Protein AF-A0AAE9D9E5-F1 (afdb_monomer_lite)

pLDDT: mean 89.21, std 10.04, range [27.69, 98.0]

Structure (mmCIF, N/CA/C/O backbone):
data_AF-A0AAE9D9E5-F1
#
_entry.id   AF-A0AAE9D9E5-F1
#
loop_
_atom_site.group_PDB
_atom_site.id
_atom_site.type_symbol
_atom_site.label_atom_id
_atom_site.label_alt_id
_atom_site.label_comp_id
_atom_site.label_asym_id
_atom_site.label_entity_id
_atom_site.label_seq_id
_atom_site.pdbx_PDB_ins_code
_atom_site.Cartn_x
_atom_site.Cartn_y
_atom_site.Cartn_z
_atom_site.occupancy
_atom_site.B_iso_or_equiv
_atom_site.auth_seq_id
_atom_site.auth_comp_id
_atom_site.auth_asym_id
_atom_site.auth_atom_id
_atom_site.pdbx_PDB_model_num
ATOM 1 N N . MET A 1 1 ? -8.839 -21.212 20.033 1.00 63.31 1 MET A N 1
ATOM 2 C CA . MET A 1 1 ? -8.204 -21.500 18.729 1.00 63.31 1 MET A CA 1
ATOM 3 C C . MET A 1 1 ? -9.095 -20.904 17.658 1.00 63.31 1 MET A C 1
ATOM 5 O O . MET A 1 1 ? -10.290 -21.161 17.709 1.00 63.31 1 MET A O 1
ATOM 9 N N . TYR A 1 2 ? -8.544 -20.078 16.767 1.00 78.88 2 TYR A N 1
ATOM 10 C CA . TYR A 1 2 ? -9.305 -19.289 15.784 1.00 78.88 2 TYR A CA 1
ATOM 11 C C . TYR A 1 2 ? -9.117 -19.776 14.335 1.00 78.88 2 TYR A C 1
ATOM 13 O O . TYR A 1 2 ? -9.356 -19.013 13.404 1.00 78.88 2 TYR A O 1
ATOM 21 N N . TYR A 1 3 ? -8.720 -21.039 14.144 1.00 69.00 3 TYR A N 1
ATOM 22 C CA . TYR A 1 3 ? -8.358 -21.603 12.835 1.00 69.00 3 TYR A CA 1
ATOM 23 C C . TYR A 1 3 ? -9.473 -21.509 11.777 1.00 69.00 3 TYR A C 1
ATOM 25 O O . TYR A 1 3 ? -9.184 -21.343 10.598 1.00 69.00 3 TYR A O 1
ATOM 33 N N . ASP A 1 4 ? -10.743 -21.534 12.194 1.00 78.25 4 ASP A N 1
ATOM 34 C CA . ASP A 1 4 ? -11.892 -21.429 11.280 1.00 78.25 4 ASP A CA 1
ATOM 35 C C . ASP A 1 4 ? -12.350 -19.982 11.022 1.00 78.25 4 ASP A C 1
ATOM 37 O O . ASP A 1 4 ? -13.257 -19.742 10.219 1.00 78.25 4 ASP A O 1
ATOM 41 N N . SER A 1 5 ? -11.764 -18.997 11.712 1.00 87.38 5 SER A N 1
ATOM 42 C CA . SER A 1 5 ? -12.063 -17.590 11.439 1.00 87.38 5 SER A CA 1
ATOM 43 C C . SER A 1 5 ? -11.469 -17.180 10.090 1.00 87.38 5 SER A C 1
ATOM 45 O O . SER A 1 5 ? -10.443 -17.708 9.671 1.00 87.38 5 SER A O 1
ATOM 47 N N . LYS A 1 6 ? -12.125 -16.244 9.398 1.00 89.31 6 LYS A N 1
ATOM 48 C CA . LYS A 1 6 ? -11.657 -15.675 8.128 1.00 89.31 6 LYS A CA 1
ATOM 49 C C . LYS A 1 6 ? -11.658 -14.162 8.211 1.00 89.31 6 LYS A C 1
ATOM 51 O O . LYS A 1 6 ? -12.581 -13.590 8.801 1.00 89.31 6 LYS A O 1
ATOM 56 N N . SER A 1 7 ? -10.665 -13.529 7.597 1.00 92.56 7 SER A N 1
ATOM 57 C CA . SER A 1 7 ? -10.695 -12.083 7.422 1.00 92.56 7 SER A CA 1
ATOM 58 C C . SER A 1 7 ? -11.812 -11.681 6.469 1.00 92.56 7 SER A C 1
ATOM 60 O O . SER A 1 7 ? -12.104 -12.354 5.476 1.00 92.56 7 SER A O 1
ATOM 62 N N . ARG A 1 8 ? -12.465 -10.560 6.776 1.00 94.19 8 ARG A N 1
ATOM 63 C CA . ARG A 1 8 ? -13.403 -9.942 5.839 1.00 94.19 8 ARG A CA 1
ATOM 64 C C . ARG A 1 8 ? -12.600 -9.349 4.687 1.00 94.19 8 ARG A C 1
ATOM 66 O O . ARG A 1 8 ? -11.634 -8.645 4.944 1.00 94.19 8 ARG A O 1
ATOM 73 N N . VAL A 1 9 ? -13.031 -9.570 3.448 1.00 95.25 9 VAL A N 1
ATOM 74 C CA . VAL A 1 9 ? -12.431 -8.946 2.258 1.00 95.25 9 VAL A CA 1
ATOM 75 C C . VAL A 1 9 ? -13.423 -7.954 1.659 1.00 95.25 9 VAL A C 1
ATOM 77 O O . VAL A 1 9 ? -14.597 -8.289 1.496 1.00 95.25 9 VAL A O 1
ATOM 80 N N . ILE A 1 10 ? -12.966 -6.743 1.346 1.00 96.06 10 ILE A N 1
ATOM 81 C CA . ILE A 1 10 ? -13.737 -5.723 0.631 1.00 96.06 10 ILE A CA 1
ATOM 82 C C . ILE A 1 10 ? -13.034 -5.452 -0.696 1.00 96.06 10 ILE A C 1
ATOM 84 O O . ILE A 1 10 ? -11.876 -5.034 -0.713 1.00 96.06 10 ILE A O 1
ATOM 88 N N . LYS A 1 11 ? -13.736 -5.717 -1.798 1.00 95.06 11 LYS A N 1
ATOM 89 C CA . LYS A 1 11 ? -13.203 -5.549 -3.150 1.00 95.06 11 LYS A CA 1
ATOM 90 C C . LYS A 1 11 ? -13.439 -4.138 -3.655 1.00 95.06 11 LYS A C 1
ATOM 92 O O . LYS A 1 11 ? -14.466 -3.545 -3.331 1.00 95.06 11 LYS A O 1
ATOM 97 N N . CYS A 1 12 ? -12.550 -3.638 -4.509 1.00 95.00 12 CYS A N 1
ATOM 98 C CA . CYS A 1 12 ? -12.737 -2.333 -5.153 1.00 95.00 12 CYS A CA 1
ATOM 99 C C . CYS A 1 12 ? -14.027 -2.296 -5.990 1.00 95.00 12 CYS A C 1
ATOM 101 O O . CYS A 1 12 ? -14.717 -1.284 -6.006 1.00 95.00 12 CYS A O 1
ATOM 103 N N . SER A 1 13 ? -14.424 -3.428 -6.590 1.00 93.88 13 SER A N 1
ATOM 104 C CA . SER A 1 13 ? -15.690 -3.560 -7.333 1.00 93.88 13 SER A CA 1
ATOM 105 C C . SER A 1 13 ? -16.946 -3.307 -6.498 1.00 93.88 13 SER A C 1
ATOM 107 O O . SER A 1 13 ? -18.014 -3.074 -7.060 1.00 93.88 13 SER A O 1
ATOM 109 N N . ASP A 1 14 ? -16.827 -3.392 -5.173 1.00 95.75 14 ASP A N 1
ATOM 110 C CA . ASP A 1 14 ? -17.927 -3.207 -4.230 1.00 95.75 14 ASP A CA 1
ATOM 111 C C . ASP A 1 14 ? -17.926 -1.789 -3.629 1.00 95.75 14 ASP A C 1
ATOM 113 O O . ASP A 1 14 ? -18.703 -1.511 -2.714 1.00 95.75 14 ASP A O 1
ATOM 117 N N . MET A 1 15 ? -17.045 -0.902 -4.105 1.00 96.69 15 MET A N 1
ATOM 118 C CA . MET A 1 15 ? -16.856 0.457 -3.601 1.00 96.69 15 MET A CA 1
ATOM 119 C C . MET A 1 15 ? -17.215 1.503 -4.659 1.00 96.69 15 MET A C 1
ATOM 121 O O . MET A 1 15 ? -17.055 1.299 -5.860 1.00 96.69 15 MET A O 1
ATOM 125 N N . TRP A 1 16 ? -17.641 2.672 -4.193 1.00 97.25 16 TRP A N 1
ATOM 126 C CA . TRP A 1 16 ? -17.653 3.899 -4.973 1.00 97.25 16 TRP A CA 1
ATOM 127 C C . TRP A 1 16 ? -16.363 4.672 -4.692 1.00 97.25 16 TRP A C 1
ATOM 129 O O . TRP A 1 16 ? -16.199 5.223 -3.602 1.00 97.25 16 TRP A O 1
ATOM 139 N N . ILE A 1 17 ? -15.433 4.672 -5.648 1.00 96.81 17 ILE A N 1
ATOM 140 C CA . ILE A 1 17 ? -14.107 5.284 -5.495 1.00 96.81 17 ILE A CA 1
ATOM 141 C C . 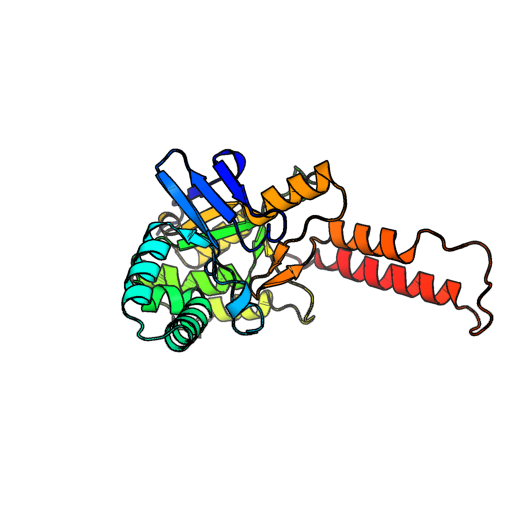ILE A 1 17 ? -14.100 6.660 -6.163 1.00 96.81 17 ILE A C 1
ATOM 143 O O . ILE A 1 17 ? -14.521 6.812 -7.308 1.00 96.81 17 ILE A O 1
ATOM 147 N N . VAL A 1 18 ? -13.606 7.661 -5.437 1.00 95.50 18 VAL A N 1
ATOM 148 C CA . VAL A 1 18 ? -13.346 9.014 -5.937 1.00 95.50 18 VAL A CA 1
ATOM 149 C C . VAL A 1 18 ? -11.882 9.330 -5.670 1.00 95.50 18 VAL A C 1
ATOM 151 O O . VAL A 1 18 ? -11.428 9.192 -4.535 1.00 95.50 18 VAL A O 1
ATOM 154 N N . CYS A 1 19 ? -11.152 9.767 -6.690 1.00 93.69 19 CYS A N 1
ATOM 155 C CA . CYS A 1 19 ? -9.749 10.157 -6.582 1.00 93.69 19 CYS A CA 1
ATOM 156 C C . CYS A 1 19 ? -9.491 11.511 -7.249 1.00 93.69 19 CYS A C 1
ATOM 158 O O . CYS A 1 19 ? -10.198 11.904 -8.175 1.00 93.69 19 CYS A O 1
ATOM 160 N N . ASP A 1 20 ? -8.464 12.210 -6.775 1.00 90.94 20 ASP A N 1
ATOM 161 C CA . ASP A 1 20 ? -7.851 13.332 -7.488 1.00 90.94 20 ASP A CA 1
ATOM 162 C C . ASP A 1 20 ? -6.930 12.773 -8.583 1.00 90.94 20 ASP A C 1
ATOM 164 O O . ASP A 1 20 ? -6.005 12.020 -8.274 1.00 90.94 20 ASP A O 1
ATOM 168 N N . GLU A 1 21 ? -7.180 13.122 -9.845 1.00 83.25 21 GLU A N 1
ATOM 169 C CA . GLU A 1 21 ? -6.421 12.634 -11.008 1.00 83.25 21 GLU A CA 1
ATOM 170 C C . GLU A 1 21 ? -4.925 12.984 -10.930 1.00 83.25 21 GLU A C 1
ATOM 172 O O . GLU A 1 21 ? -4.082 12.188 -11.346 1.00 83.25 21 GLU A O 1
ATOM 177 N N . ASP A 1 22 ? -4.571 14.114 -10.313 1.00 85.50 22 ASP A N 1
ATOM 178 C CA . ASP A 1 22 ? -3.171 14.520 -10.142 1.00 85.50 22 ASP A CA 1
ATOM 179 C C . ASP A 1 22 ? -2.486 13.779 -8.974 1.00 85.50 22 ASP A C 1
ATOM 181 O O . ASP A 1 22 ? -1.256 13.737 -8.869 1.00 85.50 22 ASP A O 1
ATOM 185 N N . HIS A 1 23 ? -3.275 13.167 -8.084 1.00 88.75 23 HIS A N 1
ATOM 186 C CA . HIS A 1 23 ? -2.821 12.589 -6.817 1.00 88.75 23 HIS A CA 1
ATOM 187 C C . HIS A 1 23 ? -3.487 11.239 -6.504 1.00 88.75 23 HIS A C 1
ATOM 189 O O . HIS A 1 23 ? -3.761 10.929 -5.343 1.00 88.75 23 HIS A O 1
ATOM 195 N N . ILE A 1 24 ? -3.702 10.402 -7.524 1.00 90.31 24 ILE A N 1
ATOM 196 C CA . ILE A 1 24 ? -4.517 9.172 -7.448 1.00 90.31 24 ILE A CA 1
ATOM 197 C C . ILE A 1 24 ? -4.113 8.237 -6.299 1.00 90.31 24 ILE A C 1
ATOM 199 O O . ILE A 1 24 ? -4.963 7.615 -5.672 1.00 90.31 24 ILE A O 1
ATOM 203 N N . MET A 1 25 ? -2.818 8.141 -5.984 1.00 90.88 25 MET A N 1
ATOM 204 C CA . MET A 1 25 ? -2.326 7.255 -4.920 1.00 90.88 25 MET A CA 1
ATOM 205 C C . MET A 1 25 ? -2.484 7.838 -3.507 1.00 90.88 25 MET A C 1
ATOM 207 O O . MET A 1 25 ? -2.453 7.088 -2.530 1.00 90.88 25 MET A O 1
ATOM 211 N N . THR A 1 26 ? -2.619 9.161 -3.379 1.00 92.88 26 THR A N 1
ATOM 212 C CA . THR A 1 26 ? -2.530 9.872 -2.092 1.00 92.88 26 THR A CA 1
ATOM 213 C C . THR A 1 26 ? -3.788 10.641 -1.710 1.00 92.88 26 THR A C 1
ATOM 215 O O . THR A 1 26 ? -3.945 11.022 -0.548 1.00 92.88 26 THR A O 1
ATOM 218 N N . SER A 1 27 ? -4.693 10.841 -2.663 1.00 94.00 27 SER A N 1
ATOM 219 C CA . SER A 1 27 ? -5.924 11.600 -2.501 1.00 94.00 27 SER A CA 1
ATOM 220 C C . SER A 1 27 ? -7.079 10.831 -3.135 1.00 94.00 27 SER A C 1
ATOM 222 O O . SER A 1 27 ? -7.442 11.034 -4.293 1.00 94.00 27 SER A O 1
ATOM 224 N N . TRP A 1 28 ? -7.634 9.902 -2.359 1.00 95.50 28 TRP A N 1
ATOM 225 C CA . TRP A 1 28 ? -8.813 9.135 -2.733 1.00 95.50 28 TRP A CA 1
ATOM 226 C C . TRP A 1 28 ? -9.699 8.847 -1.521 1.00 95.50 28 TRP A C 1
ATOM 228 O O . TRP A 1 28 ? -9.236 8.802 -0.379 1.00 95.50 28 TRP A O 1
ATOM 238 N N . THR A 1 29 ? -10.980 8.626 -1.793 1.00 97.44 29 THR A N 1
ATOM 239 C CA . THR A 1 29 ? -11.972 8.106 -0.850 1.00 97.44 29 THR A CA 1
ATOM 240 C C . THR A 1 29 ? -12.725 6.953 -1.498 1.00 97.44 29 THR A C 1
ATOM 242 O O . THR A 1 29 ? -13.040 7.024 -2.684 1.00 97.44 29 THR A O 1
ATOM 245 N N . ALA A 1 30 ? -13.038 5.912 -0.732 1.00 97.69 30 ALA A N 1
ATOM 246 C CA . ALA A 1 30 ? -13.791 4.761 -1.217 1.00 97.69 30 ALA A CA 1
ATOM 247 C C . ALA A 1 30 ? -14.979 4.465 -0.294 1.00 97.69 30 ALA A C 1
ATOM 249 O O . ALA A 1 30 ? -14.788 4.070 0.856 1.00 97.69 30 ALA A O 1
ATOM 250 N N . ASP A 1 31 ? -16.199 4.662 -0.791 1.00 98.00 31 ASP A N 1
ATOM 251 C CA . ASP A 1 31 ? -17.443 4.470 -0.044 1.00 98.00 31 ASP A CA 1
ATOM 252 C C . ASP A 1 31 ? -18.055 3.092 -0.323 1.00 98.00 31 ASP A C 1
ATOM 254 O O . ASP A 1 31 ? -18.261 2.695 -1.467 1.00 98.00 31 ASP A O 1
ATOM 258 N N . CYS A 1 32 ? -18.390 2.356 0.731 1.00 96.19 32 CYS A N 1
ATOM 259 C CA . CYS A 1 32 ? -19.034 1.051 0.651 1.00 96.19 32 CYS A CA 1
ATOM 260 C C . CYS A 1 32 ? -20.560 1.169 0.830 1.00 96.19 32 CYS A C 1
ATOM 262 O O . CYS A 1 32 ? -21.026 1.962 1.654 1.00 96.19 32 CYS A O 1
ATOM 264 N N . PRO A 1 33 ? -21.366 0.292 0.198 1.00 93.06 33 PRO A N 1
ATOM 265 C CA . PRO A 1 33 ? -22.824 0.264 0.364 1.00 93.06 33 PRO A CA 1
ATOM 266 C C . PRO A 1 33 ? -23.301 0.083 1.811 1.00 93.06 33 PRO A C 1
ATOM 268 O O . PRO A 1 33 ? -24.404 0.486 2.166 1.00 93.06 33 PRO A O 1
ATOM 271 N N . ASN A 1 34 ? -22.474 -0.526 2.664 1.00 89.69 34 ASN A N 1
ATOM 272 C CA . ASN A 1 34 ? -22.775 -0.726 4.080 1.00 89.69 34 ASN A CA 1
ATOM 273 C C . ASN A 1 34 ? -22.468 0.505 4.960 1.00 89.69 34 ASN A C 1
ATOM 275 O O . ASN A 1 34 ? -22.539 0.399 6.183 1.00 89.69 34 ASN A O 1
ATOM 279 N N . GLY A 1 35 ? -22.091 1.639 4.360 1.00 91.75 35 GLY A N 1
ATOM 280 C CA . GLY A 1 35 ? -21.801 2.897 5.047 1.00 91.75 35 GLY A CA 1
ATOM 281 C C . GLY A 1 35 ? -20.371 3.044 5.576 1.00 91.75 35 GLY A C 1
ATOM 282 O O . GLY A 1 35 ? -20.077 4.062 6.204 1.00 91.75 35 GLY A O 1
ATOM 283 N N . LEU A 1 36 ? -19.484 2.067 5.347 1.00 94.00 36 LEU A N 1
ATOM 284 C CA . LEU A 1 36 ? -18.048 2.252 5.585 1.00 94.00 36 LEU A CA 1
ATOM 285 C C . LEU A 1 36 ? -17.460 3.167 4.509 1.00 94.00 36 LEU A C 1
ATOM 287 O O . LEU A 1 36 ? -17.843 3.059 3.349 1.00 94.00 36 LEU A O 1
ATOM 291 N N . SER A 1 37 ? -16.496 4.006 4.879 1.00 96.31 37 SER A N 1
ATOM 292 C CA . SER A 1 37 ? -15.712 4.788 3.919 1.00 96.31 37 SER A CA 1
ATOM 293 C C . SER A 1 37 ? -14.239 4.716 4.285 1.00 96.31 37 SER A C 1
ATOM 295 O O . SER A 1 37 ? -13.907 4.862 5.465 1.00 96.31 37 SER A O 1
ATOM 297 N N . PHE A 1 38 ? -13.381 4.540 3.286 1.00 96.69 38 PHE A N 1
ATOM 298 C CA . PHE A 1 38 ? -11.932 4.413 3.429 1.00 96.69 38 PHE A CA 1
ATOM 299 C C . PHE A 1 38 ? -11.198 5.572 2.766 1.00 96.69 38 PHE A C 1
ATOM 301 O O . PHE A 1 38 ? -11.701 6.161 1.810 1.00 96.69 38 PHE A O 1
ATOM 308 N N . MET A 1 39 ? -10.006 5.876 3.269 1.00 96.50 39 MET A N 1
ATOM 309 C CA . MET A 1 39 ? -9.080 6.856 2.697 1.00 96.50 39 MET A CA 1
ATOM 310 C C . MET A 1 39 ? -7.640 6.564 3.157 1.00 96.50 39 MET A C 1
ATOM 312 O O . MET A 1 39 ? -7.453 5.849 4.150 1.00 96.50 39 MET A O 1
ATOM 316 N N . PRO A 1 40 ? -6.614 7.126 2.494 1.00 95.88 40 PRO A N 1
ATOM 317 C CA . PRO A 1 40 ? -5.248 7.113 3.005 1.00 95.88 40 PRO A CA 1
ATOM 318 C C . PRO A 1 40 ? -5.150 7.818 4.357 1.00 95.88 40 PRO A C 1
ATOM 320 O O . PRO A 1 40 ? -5.819 8.825 4.601 1.00 95.88 40 PRO A O 1
ATOM 323 N N . ASN A 1 41 ? -4.244 7.356 5.213 1.00 94.25 41 ASN A N 1
ATOM 324 C CA . ASN A 1 41 ? -3.986 7.942 6.529 1.00 94.25 41 ASN A CA 1
ATOM 325 C C . ASN A 1 41 ? -3.608 9.437 6.501 1.00 94.25 41 ASN A C 1
ATOM 327 O O . ASN A 1 41 ? -3.868 10.168 7.455 1.00 94.25 41 ASN A O 1
ATOM 331 N N . PHE A 1 42 ? -3.042 9.914 5.394 1.00 92.50 42 PHE A N 1
ATOM 332 C CA . PHE A 1 42 ? -2.667 11.314 5.173 1.00 92.50 42 PHE A CA 1
ATOM 333 C C . PHE A 1 42 ? -3.620 12.067 4.223 1.00 92.50 42 PHE A C 1
ATOM 335 O O . PHE A 1 42 ? -3.232 13.091 3.654 1.00 92.50 42 PHE A O 1
ATOM 342 N N . TYR A 1 43 ? -4.856 11.587 4.029 1.00 92.12 43 TYR A N 1
ATOM 343 C CA . TYR A 1 43 ? -5.845 12.228 3.155 1.00 92.12 43 TYR A CA 1
ATOM 344 C C . TYR A 1 43 ? -6.021 13.723 3.480 1.00 92.12 43 TYR A C 1
ATOM 346 O O . TYR A 1 43 ? -6.341 14.100 4.611 1.00 92.12 43 TYR A O 1
ATOM 354 N N . GLY A 1 44 ? -5.784 14.579 2.480 1.00 87.62 44 GLY A N 1
ATOM 355 C CA . GLY A 1 44 ? -5.818 16.043 2.606 1.00 87.62 44 GLY A CA 1
ATOM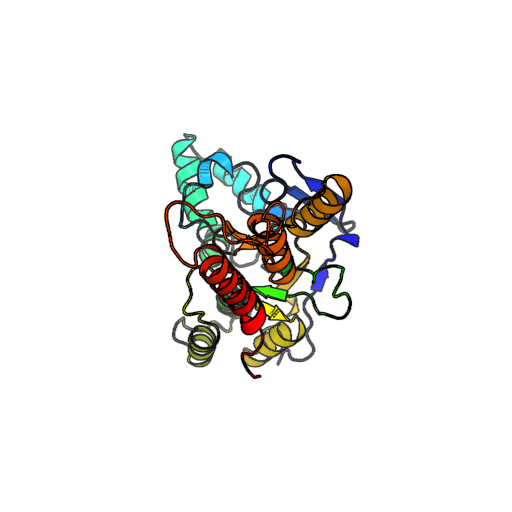 356 C C . GLY A 1 44 ? -4.557 16.700 3.191 1.00 87.62 44 GLY A C 1
ATOM 357 O O . GLY A 1 44 ? -4.519 17.922 3.281 1.00 87.62 44 GLY A O 1
ATOM 358 N N . TYR A 1 45 ? -3.528 15.927 3.560 1.00 88.56 45 TYR A N 1
ATOM 359 C CA . TYR A 1 45 ? -2.281 16.418 4.179 1.00 88.56 45 TYR A CA 1
ATOM 360 C C . TYR A 1 45 ? -1.008 15.958 3.460 1.00 88.56 45 TYR A C 1
ATOM 362 O O . TYR A 1 45 ? 0.095 16.286 3.892 1.00 88.56 45 TYR A O 1
ATOM 370 N N . TRP A 1 46 ? -1.127 15.223 2.352 1.00 90.12 46 TRP A N 1
ATOM 371 C CA . TRP A 1 46 ? 0.024 14.695 1.614 1.00 90.12 46 TRP A CA 1
ATOM 372 C C . TRP A 1 46 ? 1.092 15.759 1.313 1.00 90.12 46 TRP A C 1
ATOM 374 O O . TRP A 1 46 ? 2.274 15.530 1.552 1.00 90.12 46 TRP A O 1
ATOM 384 N N . ASN A 1 47 ? 0.692 16.950 0.863 1.00 90.00 47 ASN A N 1
ATOM 385 C CA . ASN A 1 47 ? 1.635 18.013 0.500 1.00 90.00 47 ASN A CA 1
ATOM 386 C C . ASN A 1 47 ? 2.509 18.493 1.669 1.00 90.00 47 ASN A C 1
ATOM 388 O O . ASN A 1 47 ? 3.674 18.826 1.445 1.00 90.00 47 ASN A O 1
ATOM 392 N N . ASP A 1 48 ? 1.988 18.455 2.896 1.00 89.62 48 ASP A N 1
ATOM 393 C CA . ASP A 1 48 ? 2.709 18.862 4.108 1.00 89.62 48 ASP A CA 1
ATOM 394 C C . ASP A 1 48 ? 3.617 17.744 4.651 1.00 89.62 48 ASP A C 1
ATOM 396 O O . ASP A 1 48 ? 4.555 17.994 5.417 1.00 89.62 48 ASP A O 1
ATOM 400 N N . LEU A 1 49 ? 3.325 16.494 4.274 1.00 90.25 49 LEU A N 1
ATOM 401 C CA . LEU A 1 49 ? 3.915 15.290 4.862 1.00 90.25 49 LEU A CA 1
ATOM 402 C C . LEU A 1 49 ? 4.880 14.556 3.925 1.00 90.25 49 LEU A C 1
ATOM 404 O O . LEU A 1 49 ? 5.763 13.862 4.414 1.00 90.25 49 LEU A O 1
ATOM 408 N N . ARG A 1 50 ? 4.771 14.731 2.603 1.00 88.88 50 ARG A N 1
ATOM 409 C CA . ARG A 1 50 ? 5.494 13.939 1.586 1.00 88.88 50 ARG A CA 1
ATOM 410 C C . ARG A 1 50 ? 7.023 14.004 1.641 1.00 88.88 50 ARG A C 1
ATOM 412 O O . ARG A 1 50 ? 7.684 13.230 0.962 1.00 88.88 50 ARG A O 1
ATOM 419 N N . SER A 1 51 ? 7.593 14.966 2.365 1.00 89.25 51 SER A N 1
ATOM 420 C CA . SER A 1 51 ? 9.043 15.081 2.569 1.00 89.25 51 SER A CA 1
ATOM 421 C C . SER A 1 51 ? 9.547 14.320 3.798 1.00 89.25 51 SER A C 1
ATOM 423 O O . SER A 1 51 ? 10.753 14.277 4.032 1.00 89.25 51 SER A O 1
ATOM 425 N N . ASP A 1 52 ? 8.647 13.745 4.596 1.00 90.06 52 ASP A N 1
ATOM 426 C CA . ASP A 1 52 ? 8.974 13.019 5.815 1.00 90.06 52 ASP A CA 1
ATOM 427 C C . ASP A 1 52 ? 9.233 11.536 5.5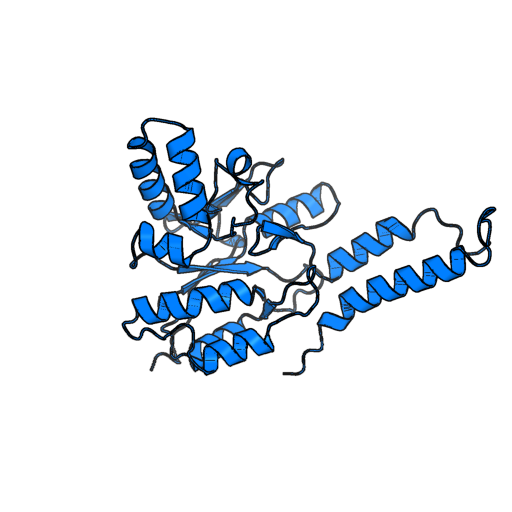15 1.00 90.06 52 ASP A C 1
ATOM 429 O O . ASP A 1 52 ? 8.322 10.793 5.159 1.00 90.06 52 ASP A O 1
ATOM 433 N N . SER A 1 53 ? 10.477 11.086 5.690 1.00 89.31 53 SER A N 1
ATOM 434 C CA . SER A 1 53 ? 10.872 9.690 5.453 1.00 89.31 53 SER A CA 1
ATOM 435 C C . SER A 1 53 ? 10.336 8.706 6.500 1.00 89.31 53 SER A C 1
ATOM 437 O O . SER A 1 53 ? 10.402 7.489 6.301 1.00 89.31 53 SER A O 1
ATOM 439 N N . SER A 1 54 ? 9.807 9.210 7.620 1.00 90.94 54 SER A N 1
ATOM 440 C CA . SER A 1 54 ? 9.155 8.384 8.636 1.00 90.94 54 SER A CA 1
ATOM 441 C C . SER A 1 54 ? 7.698 8.072 8.306 1.00 90.94 54 SER A C 1
ATOM 443 O O . SER A 1 54 ? 7.097 7.248 8.990 1.00 90.94 54 SER A O 1
ATOM 445 N N . LEU A 1 55 ? 7.128 8.702 7.272 1.00 93.69 55 LEU A N 1
ATOM 446 C CA . LEU A 1 55 ? 5.746 8.481 6.876 1.00 93.69 55 LEU A CA 1
ATOM 447 C C . LEU A 1 55 ? 5.533 7.025 6.449 1.00 93.69 55 LEU A C 1
ATOM 449 O O . LEU A 1 55 ? 6.354 6.437 5.739 1.00 93.69 55 LEU A O 1
ATOM 453 N N . ARG A 1 56 ? 4.421 6.441 6.893 1.00 95.12 56 ARG A N 1
ATOM 454 C CA . ARG A 1 56 ? 3.988 5.112 6.467 1.00 95.12 56 ARG A CA 1
ATOM 455 C C . ARG A 1 56 ? 2.589 5.170 5.888 1.00 95.12 56 ARG A C 1
ATOM 457 O O . ARG A 1 56 ? 1.741 5.929 6.360 1.00 95.12 56 ARG A O 1
ATOM 464 N N . TYR A 1 57 ? 2.367 4.370 4.855 1.00 95.38 57 TYR A N 1
ATOM 465 C CA . TYR A 1 57 ? 1.074 4.236 4.207 1.00 95.38 57 TYR A CA 1
ATOM 466 C C . TYR A 1 57 ? 0.209 3.233 4.967 1.00 95.38 57 TYR A C 1
ATOM 468 O O . TYR A 1 57 ? 0.634 2.107 5.215 1.00 95.38 57 TYR A O 1
ATOM 476 N N . PHE A 1 58 ? -1.027 3.613 5.278 1.00 95.06 58 PHE A N 1
ATOM 477 C CA . PHE A 1 58 ? -2.069 2.681 5.706 1.00 95.06 58 PHE A CA 1
ATOM 478 C C . PHE A 1 58 ? -3.461 3.253 5.424 1.00 95.06 58 PHE A C 1
ATOM 480 O O . PHE A 1 58 ? -3.632 4.454 5.206 1.00 95.06 58 PHE A O 1
ATOM 487 N N . ILE A 1 59 ? -4.466 2.378 5.421 1.00 95.25 59 ILE A N 1
ATOM 488 C CA . ILE A 1 59 ? -5.865 2.758 5.210 1.00 95.25 59 ILE A CA 1
ATOM 489 C C . ILE A 1 59 ? -6.502 3.088 6.559 1.00 95.25 59 ILE A C 1
ATOM 491 O O . ILE A 1 59 ? -6.364 2.331 7.520 1.00 95.25 59 ILE A O 1
ATOM 495 N N . ILE A 1 60 ? -7.233 4.199 6.610 1.00 94.50 60 ILE A N 1
ATOM 496 C CA . ILE A 1 60 ? -8.091 4.567 7.738 1.00 94.50 60 ILE A CA 1
ATOM 497 C C . ILE A 1 60 ? -9.547 4.626 7.286 1.00 94.50 60 ILE A C 1
ATOM 499 O O . ILE A 1 60 ? -9.840 4.815 6.101 1.00 94.50 60 ILE A O 1
ATOM 503 N N . ASP A 1 61 ? -10.467 4.494 8.238 1.00 94.44 61 ASP A N 1
ATOM 504 C CA . ASP A 1 61 ? -11.884 4.707 7.975 1.00 94.44 61 ASP A CA 1
ATOM 505 C C . ASP A 1 61 ? -12.360 6.123 8.336 1.00 94.44 61 ASP A C 1
ATOM 507 O O . ASP A 1 61 ? -11.659 6.944 8.937 1.00 94.44 61 ASP A O 1
ATOM 511 N N . LYS A 1 62 ? -13.607 6.417 7.969 1.00 92.94 62 LYS A N 1
ATOM 512 C CA . LYS A 1 62 ? -14.267 7.691 8.272 1.00 92.94 62 LYS A CA 1
ATOM 513 C C . LYS A 1 62 ? -14.328 8.016 9.766 1.00 92.94 62 LYS A C 1
ATOM 515 O O . LYS A 1 62 ? -14.268 9.190 10.127 1.00 92.94 62 LYS A O 1
ATOM 520 N N . SER A 1 63 ? -14.489 7.019 10.634 1.00 91.38 63 SER A N 1
ATOM 521 C CA . SER A 1 63 ? -14.545 7.229 12.086 1.00 91.38 63 SER A CA 1
ATOM 522 C C . SER A 1 63 ? -13.174 7.655 12.609 1.00 91.38 63 SER A C 1
ATOM 524 O O . SER A 1 63 ? -13.073 8.589 13.407 1.00 91.38 63 SER A O 1
ATOM 526 N N . ASP A 1 64 ? -12.114 7.022 12.119 1.00 92.19 64 ASP A N 1
ATOM 527 C CA . ASP A 1 64 ? -10.741 7.385 12.431 1.00 92.19 64 ASP A CA 1
ATOM 528 C C . ASP A 1 64 ? -10.412 8.808 11.957 1.00 92.19 64 ASP A C 1
ATOM 530 O O . ASP A 1 64 ? -9.953 9.627 12.761 1.00 92.19 64 ASP A O 1
ATOM 534 N N . TYR A 1 65 ? -10.784 9.162 10.723 1.00 92.12 65 TYR A N 1
ATOM 535 C CA . TYR A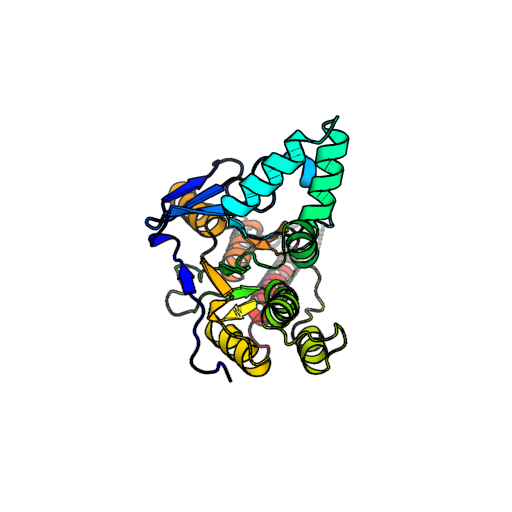 1 65 ? -10.651 10.532 10.216 1.00 92.12 65 TYR A CA 1
ATOM 536 C C . TYR A 1 65 ? -11.418 11.555 11.072 1.00 92.12 65 TYR A C 1
ATOM 538 O O . TYR A 1 65 ? -10.887 12.607 11.424 1.00 92.12 65 TYR A O 1
ATOM 546 N N . GLN A 1 66 ? -12.650 11.251 11.492 1.00 91.12 66 GLN A N 1
ATOM 547 C CA . GLN A 1 66 ? -13.433 12.136 12.368 1.00 91.12 66 GLN A CA 1
ATOM 548 C C . GLN A 1 66 ? -12.780 12.354 13.739 1.00 91.12 66 GLN A C 1
ATOM 550 O O . GLN A 1 66 ? -12.896 13.439 14.316 1.00 91.12 66 GLN A O 1
ATOM 555 N N . LYS A 1 67 ? -12.100 11.344 14.296 1.00 89.56 67 LYS A N 1
ATOM 556 C CA . LYS A 1 67 ? -11.331 11.510 15.540 1.00 89.56 67 LYS A CA 1
ATOM 557 C C . LYS A 1 67 ? -10.127 12.426 15.309 1.00 89.56 67 LYS A C 1
ATOM 559 O O . LYS A 1 67 ? -9.873 13.297 16.141 1.00 89.56 67 LYS A O 1
ATOM 564 N N . MET A 1 68 ? -9.427 12.264 14.184 1.00 90.44 68 MET A N 1
ATOM 565 C CA . MET A 1 68 ? -8.313 13.141 13.800 1.00 90.44 68 MET A CA 1
ATOM 566 C C . MET A 1 68 ? -8.792 14.584 13.649 1.00 90.44 68 MET A C 1
ATOM 568 O O . MET A 1 68 ? -8.199 15.495 14.217 1.00 90.44 68 MET A O 1
ATOM 572 N N . GLU A 1 69 ? -9.930 14.787 12.987 1.00 90.75 69 GLU A N 1
ATOM 573 C CA . GLU A 1 69 ? -10.527 16.105 12.785 1.00 90.75 69 GLU A CA 1
ATOM 574 C C . GLU A 1 69 ? -10.877 16.800 14.110 1.00 90.75 69 GLU A C 1
ATOM 576 O O . GLU A 1 69 ? -10.619 17.994 14.283 1.00 90.75 69 GLU A O 1
ATOM 581 N N . LYS A 1 70 ? -11.410 16.051 15.084 1.00 89.81 70 LYS A N 1
ATOM 582 C CA . LYS A 1 70 ? -11.657 16.570 16.439 1.00 89.81 70 LYS A CA 1
ATOM 583 C C . LYS A 1 70 ? -10.368 17.017 17.121 1.00 89.81 70 LYS A C 1
ATOM 585 O O . LYS A 1 70 ? -10.371 18.067 17.753 1.00 89.81 70 LYS A O 1
ATOM 590 N N . PHE A 1 71 ? -9.282 16.261 16.976 1.00 86.56 71 PHE A N 1
ATOM 591 C CA . PHE A 1 71 ? -7.986 16.643 17.534 1.00 86.56 71 PHE A CA 1
ATOM 592 C C . PHE A 1 71 ? -7.397 17.872 16.827 1.00 86.56 71 PHE A C 1
ATOM 594 O O . PHE A 1 71 ? -6.914 18.802 17.466 1.00 86.56 71 PHE A O 1
ATOM 601 N N . TRP A 1 72 ? -7.484 17.941 15.501 1.00 89.88 72 TRP A N 1
ATOM 602 C CA . TRP A 1 72 ? -6.985 19.084 14.733 1.00 89.88 72 TRP A CA 1
ATOM 603 C C . TRP A 1 72 ? -7.679 20.403 15.078 1.00 89.88 72 TRP A C 1
ATOM 605 O O . TRP A 1 72 ? -7.062 21.465 14.953 1.00 89.88 72 TRP A O 1
ATOM 615 N N . LYS A 1 73 ? -8.942 20.337 15.517 1.00 90.94 73 LYS A N 1
ATOM 616 C CA . LYS A 1 73 ? -9.710 21.479 16.038 1.00 90.94 73 LYS A CA 1
ATOM 617 C C . LYS A 1 73 ? -9.191 21.986 17.389 1.00 90.94 73 LYS A C 1
ATOM 619 O O . LYS A 1 73 ? -9.500 23.116 17.742 1.00 90.94 73 LYS A O 1
ATOM 624 N N . THR A 1 74 ? -8.404 21.190 18.120 1.00 90.75 74 THR A N 1
ATOM 625 C CA . THR A 1 74 ? -7.766 21.602 19.384 1.00 90.75 74 THR A CA 1
ATOM 626 C C . THR A 1 74 ? -6.342 22.131 19.211 1.00 90.75 74 THR A C 1
ATOM 628 O O . THR A 1 74 ? -5.726 22.517 20.196 1.00 90.75 74 THR A O 1
ATOM 631 N N . CYS A 1 75 ? -5.790 22.118 17.993 1.00 91.62 75 CYS A N 1
ATOM 632 C CA . CYS A 1 75 ? -4.472 22.692 17.724 1.00 91.62 75 CYS A CA 1
ATOM 633 C C . CYS A 1 75 ? -4.569 24.213 17.537 1.00 91.62 75 CYS A C 1
ATOM 635 O O . CYS A 1 75 ? -5.394 24.686 16.755 1.00 91.62 75 CYS A O 1
ATOM 637 N N . ASP A 1 76 ? -3.664 24.951 18.173 1.00 93.12 76 ASP A N 1
ATOM 638 C CA . ASP A 1 76 ? -3.592 26.415 18.135 1.00 93.12 76 ASP A CA 1
ATOM 639 C C . ASP A 1 76 ? -2.935 26.942 16.848 1.00 93.12 76 ASP A C 1
ATOM 641 O O . ASP A 1 76 ? -3.101 28.107 16.483 1.00 93.12 76 ASP A O 1
ATOM 645 N N . SER A 1 77 ? -2.179 26.098 16.136 1.00 92.88 77 SER A N 1
ATOM 646 C CA . SER A 1 77 ? -1.488 26.472 14.899 1.00 92.88 77 SER A CA 1
ATOM 647 C C . SER A 1 77 ? -1.424 25.334 13.877 1.00 92.88 77 SER A C 1
ATOM 649 O O . SER A 1 77 ? -1.543 24.149 14.205 1.00 92.88 77 SER A O 1
ATOM 651 N N . HIS A 1 78 ? -1.196 25.701 12.611 1.00 89.75 78 HIS A N 1
ATOM 652 C CA . HIS A 1 78 ? -0.936 24.738 11.540 1.00 89.75 78 HIS A CA 1
ATOM 653 C C . HIS A 1 78 ? 0.337 23.920 11.812 1.00 89.75 78 HIS A C 1
ATOM 655 O O . HIS A 1 78 ? 0.328 22.709 11.635 1.00 89.75 78 HIS A O 1
ATOM 661 N N . GLU A 1 79 ? 1.402 24.540 12.328 1.00 90.69 79 GLU A N 1
ATOM 662 C CA . GLU A 1 79 ? 2.651 23.842 12.664 1.00 90.69 79 GLU A CA 1
ATOM 663 C C . GLU A 1 79 ? 2.440 22.757 13.730 1.00 90.69 79 GLU A C 1
ATOM 665 O O . GLU A 1 79 ? 2.892 21.623 13.561 1.00 90.69 79 GLU A O 1
ATOM 670 N N . GLN A 1 80 ? 1.686 23.067 14.790 1.00 91.31 80 GLN A N 1
ATOM 671 C CA . GLN A 1 80 ? 1.343 22.097 15.831 1.00 91.31 80 GLN A CA 1
ATOM 672 C C . GLN A 1 80 ? 0.531 20.931 15.253 1.00 91.31 80 GLN A C 1
ATOM 674 O O . GLN A 1 80 ? 0.799 19.767 15.567 1.00 91.31 80 GLN A O 1
ATOM 679 N N . ARG A 1 81 ? -0.433 21.234 14.374 1.00 91.38 81 ARG A N 1
ATOM 680 C CA . ARG A 1 81 ? -1.238 20.225 13.677 1.00 91.38 81 ARG A CA 1
ATOM 681 C C . ARG A 1 81 ? -0.372 19.318 12.808 1.00 91.38 81 ARG A C 1
ATOM 683 O O . ARG A 1 81 ? -0.518 18.097 12.878 1.00 91.38 81 ARG A O 1
ATOM 690 N N . THR A 1 82 ? 0.533 19.891 12.021 1.00 90.00 82 THR A N 1
ATOM 691 C CA . THR A 1 82 ? 1.435 19.149 11.133 1.00 90.00 82 THR A CA 1
ATOM 692 C C . THR A 1 82 ? 2.396 18.278 11.934 1.00 90.00 82 THR A C 1
ATOM 694 O O . THR A 1 82 ? 2.529 17.096 11.631 1.00 90.00 82 THR A O 1
ATOM 697 N N . HIS A 1 83 ? 2.998 18.797 13.010 1.00 89.25 83 HIS A N 1
ATOM 698 C CA . HIS A 1 83 ? 3.877 18.018 13.888 1.00 89.25 83 HIS A CA 1
ATOM 699 C C . HIS A 1 83 ? 3.159 16.811 14.510 1.00 89.25 83 HIS A C 1
ATOM 701 O O . HIS A 1 83 ? 3.675 15.692 14.489 1.00 89.25 83 HIS A O 1
ATOM 707 N N . PHE A 1 84 ? 1.943 17.016 15.024 1.00 88.88 84 PHE A N 1
ATOM 708 C CA . PHE A 1 84 ? 1.137 15.922 15.559 1.00 88.88 84 PHE A CA 1
ATOM 709 C C . PHE A 1 84 ? 0.776 14.895 14.481 1.00 88.88 84 PHE A C 1
ATOM 711 O O . PHE A 1 84 ? 0.924 13.693 14.697 1.00 88.88 84 PHE A O 1
ATOM 718 N N . THR A 1 85 ? 0.336 15.366 13.313 1.00 91.44 85 THR A N 1
ATOM 719 C CA . THR A 1 85 ? -0.079 14.496 12.208 1.00 91.44 85 THR A CA 1
ATOM 720 C C . THR A 1 85 ? 1.093 13.651 11.711 1.00 91.44 85 THR A C 1
ATOM 722 O O . THR A 1 85 ? 0.929 12.448 11.555 1.00 91.44 85 THR A O 1
ATOM 725 N N . LYS A 1 86 ? 2.299 14.223 11.585 1.00 91.50 86 LYS A N 1
ATOM 726 C CA . LYS A 1 86 ? 3.529 13.476 11.258 1.00 91.50 86 LYS A CA 1
ATOM 727 C C . LYS A 1 86 ? 3.768 12.312 12.209 1.00 91.50 86 LYS A C 1
ATOM 729 O O . LYS A 1 86 ? 3.922 11.176 11.774 1.00 91.50 86 LYS A O 1
ATOM 734 N N . LYS A 1 87 ? 3.724 12.576 13.518 1.00 91.56 87 LYS A N 1
ATOM 735 C CA . LYS A 1 87 ? 3.877 11.527 14.533 1.00 91.56 87 LYS A CA 1
ATOM 736 C C . LYS A 1 87 ? 2.807 10.448 14.377 1.00 91.56 87 LYS A C 1
ATOM 738 O O . LYS A 1 87 ? 3.123 9.262 14.441 1.00 91.56 87 LYS A O 1
ATOM 743 N N . LEU A 1 88 ? 1.560 10.859 14.169 1.00 91.62 88 LEU A N 1
ATOM 744 C CA . LEU A 1 88 ? 0.430 9.951 14.047 1.00 91.62 88 LEU A CA 1
ATOM 745 C C . LEU A 1 88 ? 0.531 9.042 12.805 1.00 91.62 88 LEU A C 1
ATOM 747 O O . LEU A 1 88 ? 0.145 7.881 12.884 1.00 91.62 88 LEU A O 1
ATOM 751 N N . MET A 1 89 ? 1.104 9.540 11.705 1.00 93.00 89 MET A N 1
ATOM 752 C CA . MET A 1 89 ? 1.277 8.796 10.448 1.00 93.00 89 MET A CA 1
ATOM 753 C C . MET A 1 89 ? 2.592 8.018 10.341 1.00 93.00 89 MET A C 1
ATOM 755 O O . MET A 1 89 ? 2.873 7.431 9.298 1.00 93.00 89 MET A O 1
ATOM 759 N N . SER A 1 90 ? 3.396 8.000 11.404 1.00 92.44 90 SER A N 1
ATOM 760 C CA . SER A 1 90 ? 4.702 7.334 11.390 1.00 92.44 90 SER A CA 1
ATOM 761 C C . SER A 1 90 ? 4.620 5.814 11.266 1.00 92.44 90 SER A C 1
ATOM 763 O O . SER A 1 90 ? 5.573 5.206 10.796 1.00 92.44 90 SER A O 1
ATOM 765 N N . ASN A 1 91 ? 3.526 5.196 11.726 1.00 92.00 91 ASN A N 1
ATOM 766 C CA . ASN A 1 91 ? 3.181 3.783 11.542 1.00 92.00 91 ASN A CA 1
ATOM 767 C C . ASN A 1 91 ? 1.806 3.476 12.176 1.00 92.00 91 ASN A C 1
ATOM 769 O O . ASN A 1 91 ? 1.278 4.269 12.968 1.00 92.00 91 ASN A O 1
ATOM 773 N N . VAL A 1 92 ? 1.232 2.316 11.852 1.00 92.25 92 VAL A N 1
ATOM 774 C CA . VAL A 1 92 ? -0.079 1.866 12.354 1.00 92.25 92 VAL A CA 1
ATOM 775 C C . VAL A 1 92 ? -0.054 1.667 13.871 1.00 92.25 92 VAL A C 1
ATOM 777 O O . VAL A 1 92 ? -1.024 1.976 14.560 1.00 92.25 92 VAL A O 1
ATOM 780 N N . THR A 1 93 ? 1.058 1.203 14.437 1.00 91.56 93 THR A N 1
ATOM 781 C CA . THR A 1 93 ? 1.188 0.961 15.882 1.00 91.56 93 THR A CA 1
ATOM 782 C C . THR A 1 93 ? 1.004 2.248 16.690 1.00 91.56 93 THR A C 1
ATOM 784 O O . THR A 1 93 ? 0.237 2.280 17.659 1.00 91.56 93 THR A O 1
ATOM 787 N N . VAL A 1 94 ? 1.681 3.327 16.287 1.00 92.44 94 VAL A N 1
ATOM 788 C CA . VAL A 1 94 ? 1.570 4.660 16.893 1.00 92.44 94 VAL A CA 1
ATOM 789 C C . VAL A 1 94 ? 0.174 5.222 16.666 1.00 92.44 94 VAL A C 1
ATOM 791 O O . VAL A 1 94 ? -0.415 5.767 17.607 1.00 92.44 94 VAL A O 1
ATOM 794 N N . PHE A 1 95 ? -0.377 5.041 15.462 1.00 92.62 95 PHE A N 1
ATOM 795 C CA . PHE A 1 95 ? -1.740 5.444 15.139 1.00 92.62 95 PHE A CA 1
ATOM 796 C C . PHE A 1 95 ? -2.758 4.825 16.099 1.00 92.62 95 PHE A C 1
ATOM 798 O O . PHE A 1 95 ? -3.468 5.537 16.812 1.00 92.62 95 PHE A O 1
ATOM 805 N N . MET A 1 96 ? -2.762 3.498 16.194 1.00 89.50 96 MET A N 1
ATOM 806 C CA . MET A 1 96 ? -3.689 2.723 17.016 1.00 89.50 96 MET A CA 1
ATOM 807 C C . MET A 1 96 ? -3.537 3.037 18.506 1.00 89.50 96 MET A C 1
ATOM 809 O O . MET A 1 96 ? -4.531 3.200 19.216 1.00 89.50 96 MET A O 1
ATOM 813 N N . HIS A 1 97 ? -2.301 3.193 18.993 1.00 88.00 97 HIS A N 1
ATOM 814 C CA . HIS A 1 97 ? -2.060 3.578 20.384 1.00 88.00 97 HIS A CA 1
ATOM 815 C C . HIS A 1 97 ? -2.581 4.992 20.693 1.00 88.00 97 HIS A C 1
ATOM 817 O O . HIS A 1 97 ? -3.054 5.249 21.800 1.00 88.00 97 HIS A O 1
ATOM 823 N N . THR A 1 98 ? -2.485 5.919 19.740 1.00 87.94 98 THR A N 1
ATOM 824 C CA . THR A 1 98 ? -2.880 7.320 19.949 1.00 87.94 98 THR A CA 1
ATOM 825 C C . THR A 1 98 ? -4.390 7.517 19.791 1.00 87.94 98 THR A C 1
ATOM 827 O O . THR A 1 98 ? -4.999 8.237 20.579 1.00 87.94 98 THR A O 1
ATOM 830 N N . MET A 1 99 ? -5.004 6.871 18.795 1.00 80.62 99 MET A N 1
ATOM 831 C CA . MET A 1 99 ? -6.383 7.148 18.369 1.00 80.62 99 MET A CA 1
ATOM 832 C C . MET A 1 99 ? -7.433 6.249 19.023 1.00 80.62 99 MET A C 1
ATOM 834 O O . MET A 1 99 ? -8.574 6.695 19.163 1.00 80.62 99 MET A O 1
ATOM 838 N N . ARG A 1 100 ? -7.051 5.021 19.413 1.00 68.88 100 ARG A N 1
ATOM 839 C CA . ARG A 1 100 ? -7.703 4.056 20.327 1.00 68.88 100 ARG A CA 1
ATOM 840 C C . ARG A 1 100 ? -7.420 2.629 19.868 1.00 68.88 100 ARG A C 1
ATOM 842 O O . ARG A 1 100 ? -7.579 2.297 18.700 1.00 68.88 100 ARG A O 1
ATOM 849 N N . TYR A 1 101 ? -7.140 1.765 20.840 1.00 65.44 101 TYR A N 1
ATOM 850 C CA . TYR A 1 101 ? -6.778 0.368 20.609 1.00 65.44 101 TYR A CA 1
ATOM 851 C C . TYR A 1 101 ? -7.907 -0.497 20.022 1.00 65.44 101 TYR A C 1
ATOM 853 O O . TYR A 1 101 ? -7.634 -1.595 19.565 1.00 65.44 101 TYR A O 1
ATOM 861 N N . GLU A 1 102 ? -9.155 -0.027 20.031 1.00 70.12 102 GLU A N 1
ATOM 862 C CA . GLU A 1 102 ? -10.346 -0.792 19.625 1.00 70.12 102 GLU A CA 1
ATOM 863 C C . GLU A 1 102 ? -10.773 -0.556 18.163 1.00 70.12 102 GLU A C 1
ATOM 865 O O . GLU A 1 102 ? -11.772 -1.129 17.736 1.00 70.12 102 GLU A O 1
ATOM 870 N N . SER A 1 103 ? -10.077 0.297 17.392 1.00 75.50 103 SER A N 1
ATOM 871 C CA . SER A 1 103 ? -10.415 0.475 15.969 1.00 75.50 103 SER A CA 1
ATOM 872 C C . SER A 1 103 ? -10.216 -0.828 15.184 1.00 75.50 103 SER A C 1
ATOM 874 O O . SER A 1 103 ? -9.358 -1.655 15.509 1.00 75.50 103 SER A O 1
ATOM 876 N N . GLN A 1 104 ? -11.012 -0.992 14.128 1.00 86.44 104 GLN A N 1
ATOM 877 C CA . GLN A 1 104 ? -10.824 -2.073 13.169 1.00 86.44 104 GLN A CA 1
ATOM 878 C C . GLN A 1 104 ? -9.467 -1.911 12.477 1.00 86.44 104 GLN A C 1
ATOM 880 O O . GLN A 1 104 ? -9.057 -0.794 12.165 1.00 86.44 104 GLN A O 1
ATOM 885 N N . ILE A 1 105 ? -8.783 -3.024 12.220 1.00 92.44 105 ILE A N 1
ATOM 886 C CA . ILE A 1 105 ? -7.511 -3.010 11.502 1.00 92.44 105 ILE A CA 1
ATOM 887 C C . ILE A 1 105 ? -7.764 -3.311 10.029 1.00 92.44 105 ILE A C 1
ATOM 889 O O . ILE A 1 105 ? -8.386 -4.322 9.687 1.00 92.44 105 ILE A O 1
ATOM 893 N N . TYR A 1 106 ? -7.258 -2.432 9.168 1.00 94.75 106 TYR A N 1
ATOM 894 C CA . TYR A 1 106 ? -7.336 -2.569 7.722 1.00 94.75 106 TYR A CA 1
ATOM 895 C C . TYR A 1 106 ? -5.971 -2.957 7.162 1.00 94.75 106 TYR A C 1
ATOM 897 O O . TYR A 1 106 ? -4.981 -2.264 7.381 1.00 94.75 106 TYR A O 1
ATOM 905 N N . VAL A 1 107 ? -5.928 -4.066 6.430 1.00 96.19 107 VAL A N 1
ATOM 906 C CA . VAL A 1 107 ? -4.761 -4.487 5.649 1.00 96.19 107 VAL A CA 1
ATOM 907 C C . VAL A 1 107 ? -5.109 -4.255 4.192 1.00 96.19 107 VAL A C 1
ATOM 909 O O . VAL A 1 107 ? -6.158 -4.717 3.737 1.00 96.19 107 VAL A O 1
ATOM 912 N N . ARG A 1 108 ? -4.261 -3.562 3.438 1.00 95.75 108 ARG A N 1
ATOM 913 C CA . ARG A 1 108 ? -4.515 -3.434 2.005 1.00 95.75 108 ARG A CA 1
ATOM 914 C C . ARG A 1 108 ? -4.006 -4.658 1.259 1.00 95.75 108 ARG A C 1
ATOM 916 O O . ARG A 1 108 ? -2.977 -5.230 1.605 1.00 95.75 108 ARG A O 1
ATOM 923 N N . SER A 1 109 ? -4.723 -5.041 0.216 1.00 96.50 109 SER A N 1
ATOM 924 C CA . SER A 1 109 ? -4.280 -6.057 -0.730 1.00 96.50 109 SER A CA 1
ATOM 925 C C . SER A 1 109 ? -4.113 -5.438 -2.106 1.00 96.50 109 SER A C 1
ATOM 927 O O . SER A 1 109 ? -4.946 -4.652 -2.555 1.00 96.50 109 SER A O 1
ATOM 929 N N . ILE A 1 110 ? -3.023 -5.800 -2.767 1.00 94.19 110 ILE A N 1
ATOM 930 C CA . ILE A 1 110 ? -2.682 -5.371 -4.113 1.00 94.19 110 ILE A CA 1
ATOM 931 C C . ILE A 1 110 ? -3.142 -6.463 -5.083 1.00 94.19 110 ILE A C 1
ATOM 933 O O . ILE A 1 110 ? -2.622 -7.585 -5.026 1.00 94.19 110 ILE A O 1
ATOM 937 N N . PRO A 1 111 ? -4.118 -6.181 -5.962 1.00 88.94 111 PRO A N 1
ATOM 938 C CA . PRO A 1 111 ? -4.530 -7.120 -6.992 1.00 88.94 111 PRO A CA 1
ATOM 939 C C . PRO A 1 111 ? -3.390 -7.477 -7.943 1.00 88.94 111 PRO A C 1
ATOM 941 O O . PRO A 1 111 ? -2.557 -6.636 -8.279 1.00 88.94 111 PRO A O 1
ATOM 944 N N . ALA A 1 112 ? -3.388 -8.714 -8.435 1.00 82.06 112 ALA A N 1
ATOM 945 C CA . ALA A 1 112 ? -2.462 -9.108 -9.487 1.00 82.06 112 ALA A CA 1
ATOM 946 C C . ALA A 1 112 ? -2.666 -8.272 -10.765 1.00 82.06 112 ALA A C 1
ATOM 948 O O . ALA A 1 112 ? -3.764 -7.785 -11.059 1.00 82.06 112 ALA A O 1
ATOM 949 N N . ALA A 1 113 ? -1.603 -8.153 -11.565 1.00 74.44 113 ALA A N 1
ATOM 950 C CA . ALA A 1 113 ? -1.682 -7.511 -12.871 1.00 74.44 113 ALA A CA 1
ATOM 951 C C . ALA A 1 113 ? -2.791 -8.165 -13.730 1.00 74.44 113 ALA A C 1
ATOM 953 O O . ALA A 1 113 ? -2.915 -9.392 -13.719 1.00 74.44 113 ALA A O 1
ATOM 954 N N . PRO A 1 114 ? -3.561 -7.404 -14.537 1.00 68.50 114 PRO A N 1
ATOM 955 C CA . PRO A 1 114 ? -4.673 -7.952 -15.324 1.00 68.50 114 PRO A CA 1
ATOM 956 C C . PRO A 1 114 ? -4.290 -9.089 -16.278 1.00 68.50 114 PRO A C 1
ATOM 958 O O . PRO A 1 114 ? -5.115 -9.944 -16.570 1.00 68.50 114 PRO A O 1
ATOM 961 N N . ALA A 1 115 ? -3.042 -9.123 -16.753 1.00 68.25 115 ALA A N 1
ATOM 962 C CA . ALA A 1 115 ? -2.525 -10.211 -17.586 1.00 68.25 115 ALA A CA 1
ATOM 963 C C . ALA A 1 115 ? -2.312 -11.530 -16.809 1.00 68.25 115 ALA A C 1
ATOM 965 O O . ALA A 1 115 ? -1.990 -12.555 -17.400 1.00 68.25 115 ALA A O 1
ATOM 966 N N . CYS A 1 116 ? -2.469 -11.501 -15.485 1.00 69.94 116 CYS A N 1
ATOM 967 C CA . CYS A 1 116 ? -2.180 -12.576 -14.546 1.00 69.94 116 CYS A CA 1
ATOM 968 C C . CYS A 1 116 ? -3.395 -12.884 -13.658 1.00 69.94 116 CYS A C 1
ATOM 970 O O . CYS A 1 116 ? -3.248 -13.059 -12.453 1.00 69.94 116 CYS A O 1
ATOM 972 N N . THR A 1 117 ? -4.594 -12.969 -14.241 1.00 63.78 117 THR A N 1
ATOM 973 C CA . THR A 1 117 ? -5.866 -13.180 -13.513 1.00 63.78 117 THR A CA 1
ATOM 974 C C . THR A 1 117 ? -5.916 -14.434 -12.639 1.00 63.78 117 THR A C 1
ATOM 976 O O . THR A 1 117 ? -6.803 -14.555 -11.803 1.00 63.78 117 THR A O 1
ATOM 979 N N . ASN A 1 118 ? -4.997 -15.379 -12.844 1.00 72.38 118 ASN A N 1
ATOM 980 C CA . ASN A 1 118 ? -4.900 -16.610 -12.061 1.00 72.38 118 ASN A CA 1
ATOM 981 C C . ASN A 1 118 ? -4.048 -16.446 -10.791 1.00 72.38 118 ASN A C 1
ATOM 983 O O . ASN A 1 118 ? -3.935 -17.395 -10.021 1.00 72.38 118 ASN A O 1
ATOM 987 N N . LEU A 1 119 ? -3.405 -15.291 -10.598 1.00 82.31 119 LEU A N 1
ATOM 988 C CA . LEU A 1 119 ? -2.602 -15.008 -9.413 1.00 82.31 119 LEU A CA 1
ATOM 989 C C . LEU A 1 119 ? -3.464 -14.362 -8.326 1.00 82.31 119 LEU A C 1
ATOM 991 O O . LEU A 1 119 ? -4.296 -13.500 -8.606 1.00 82.31 119 LEU A O 1
ATOM 995 N N . GLU A 1 120 ? -3.227 -14.767 -7.081 1.00 88.94 120 GLU A N 1
ATOM 996 C CA . GLU A 1 120 ? -3.865 -14.167 -5.911 1.00 88.94 120 GLU A CA 1
ATOM 997 C C . GLU A 1 120 ? -3.387 -12.729 -5.670 1.00 88.94 120 GLU A C 1
ATOM 999 O O . GLU A 1 120 ? -2.248 -12.369 -5.994 1.00 88.94 120 GLU A O 1
ATOM 1004 N N . ASN A 1 121 ? -4.244 -11.927 -5.030 1.00 93.19 121 ASN A N 1
ATOM 1005 C CA . ASN A 1 121 ? -3.848 -10.633 -4.479 1.00 93.19 121 ASN A CA 1
ATOM 1006 C C . ASN A 1 121 ? -2.710 -10.822 -3.467 1.00 93.19 121 ASN A C 1
ATOM 1008 O O . ASN A 1 121 ? -2.574 -11.877 -2.836 1.00 93.19 121 ASN A O 1
ATOM 1012 N N . ARG A 1 122 ? -1.901 -9.778 -3.298 1.00 94.75 122 ARG A N 1
ATOM 1013 C CA . ARG A 1 122 ? -0.725 -9.811 -2.428 1.00 94.75 122 ARG A CA 1
ATOM 1014 C C . ARG A 1 122 ? -0.772 -8.729 -1.362 1.00 94.75 122 ARG A C 1
ATOM 1016 O O . ARG A 1 122 ? -1.360 -7.674 -1.571 1.00 94.75 122 ARG A O 1
ATOM 1023 N N . ILE A 1 123 ? -0.133 -8.992 -0.232 1.00 96.56 123 ILE A N 1
ATOM 1024 C CA . ILE A 1 123 ? 0.002 -8.067 0.898 1.00 96.56 123 ILE A CA 1
ATOM 1025 C C . ILE A 1 123 ? 1.492 -7.876 1.172 1.00 96.56 123 ILE A C 1
ATOM 1027 O O . ILE A 1 123 ? 2.255 -8.845 1.123 1.00 96.56 123 ILE A O 1
ATOM 1031 N N . PHE A 1 124 ? 1.922 -6.646 1.456 1.00 96.38 124 PHE A N 1
ATOM 1032 C CA . PHE A 1 124 ? 3.312 -6.374 1.821 1.00 96.38 124 PHE A CA 1
ATOM 1033 C C . PHE A 1 124 ? 3.665 -7.032 3.152 1.00 96.38 124 PHE A C 1
ATOM 1035 O O . PHE A 1 124 ? 2.956 -6.885 4.146 1.00 96.38 124 PHE A O 1
ATOM 1042 N N . THR A 1 125 ? 4.804 -7.717 3.206 1.00 96.75 125 THR A N 1
ATOM 1043 C CA . THR A 1 125 ? 5.231 -8.416 4.426 1.00 96.75 125 THR A CA 1
ATOM 1044 C C . THR A 1 125 ? 5.504 -7.463 5.585 1.00 96.75 125 THR A C 1
ATOM 1046 O O . THR A 1 125 ? 5.314 -7.835 6.737 1.00 96.75 125 THR A O 1
ATOM 1049 N N . GLU A 1 126 ? 5.932 -6.230 5.303 1.00 94.44 126 GLU A N 1
ATOM 1050 C CA . GLU A 1 126 ? 6.142 -5.206 6.334 1.00 94.44 126 GLU A CA 1
ATOM 1051 C C . GLU A 1 126 ? 4.839 -4.833 7.046 1.00 94.44 126 GLU A C 1
ATOM 1053 O O . GLU A 1 126 ? 4.808 -4.778 8.274 1.00 94.44 126 GLU A O 1
ATOM 1058 N N . GLU A 1 127 ? 3.749 -4.673 6.292 1.00 95.44 127 GLU A N 1
ATOM 1059 C CA . GLU A 1 127 ? 2.419 -4.399 6.846 1.00 95.44 127 GLU A CA 1
ATOM 1060 C C . GLU A 1 127 ? 1.937 -5.587 7.693 1.00 95.44 127 GLU A C 1
ATOM 1062 O O . GLU A 1 127 ? 1.427 -5.404 8.798 1.00 95.44 127 GLU A O 1
ATOM 1067 N N . VAL A 1 128 ? 2.177 -6.823 7.234 1.00 96.62 128 VAL A N 1
ATOM 1068 C CA . VAL A 1 128 ? 1.864 -8.046 7.998 1.00 96.62 128 VAL A CA 1
ATOM 1069 C C . VAL A 1 128 ? 2.618 -8.080 9.331 1.00 96.62 128 VAL A C 1
ATOM 1071 O O . VAL A 1 128 ? 2.018 -8.323 10.381 1.00 96.62 128 VAL A O 1
ATOM 1074 N N . LEU A 1 129 ? 3.929 -7.819 9.304 1.00 95.81 129 LEU A N 1
ATOM 1075 C CA . LEU A 1 129 ? 4.785 -7.815 10.493 1.00 95.81 129 LEU A CA 1
ATOM 1076 C C . LEU A 1 129 ? 4.390 -6.736 11.503 1.00 95.81 129 LEU A C 1
ATOM 1078 O O . LEU A 1 129 ? 4.560 -6.946 12.706 1.00 95.81 129 LEU A O 1
ATOM 1082 N N . GLU A 1 130 ? 3.881 -5.600 11.031 1.00 94.44 130 GLU A N 1
ATOM 1083 C CA . GLU A 1 130 ? 3.373 -4.542 11.896 1.00 94.44 130 GLU A CA 1
ATOM 1084 C C . GLU A 1 130 ? 2.021 -4.907 12.527 1.00 94.44 130 GLU A C 1
ATOM 1086 O O . GLU A 1 130 ? 1.788 -4.644 13.707 1.00 94.44 130 GLU A O 1
ATOM 1091 N N . ILE A 1 131 ? 1.130 -5.544 11.769 1.00 94.38 131 ILE A N 1
ATOM 1092 C CA . ILE A 1 131 ? -0.253 -5.784 12.192 1.00 94.38 131 ILE A CA 1
ATOM 1093 C C . ILE A 1 131 ? -0.367 -6.926 13.209 1.00 94.38 131 ILE A C 1
ATOM 1095 O O . ILE A 1 131 ? -1.179 -6.842 14.134 1.00 94.38 131 ILE A O 1
ATOM 1099 N N . ILE A 1 132 ? 0.474 -7.961 13.105 1.00 96.19 132 ILE A N 1
ATOM 1100 C CA . ILE A 1 132 ? 0.447 -9.134 13.998 1.00 96.19 132 ILE A CA 1
ATOM 1101 C C . ILE A 1 132 ? 0.486 -8.742 15.494 1.00 96.19 132 ILE A C 1
ATOM 1103 O O . ILE A 1 132 ? -0.433 -9.128 16.226 1.00 96.19 132 ILE A O 1
ATOM 1107 N N . PRO A 1 133 ? 1.472 -7.960 15.991 1.00 95.19 133 PRO A N 1
ATOM 1108 C CA . PRO A 1 133 ? 1.506 -7.557 17.399 1.00 95.19 133 PRO A CA 1
ATOM 1109 C C . PRO A 1 133 ? 0.300 -6.718 17.838 1.00 95.19 133 PRO A C 1
ATOM 1111 O O . PRO A 1 133 ? -0.128 -6.823 18.992 1.00 95.19 133 PRO A O 1
ATOM 1114 N N . ILE A 1 134 ? -0.249 -5.892 16.940 1.00 93.81 134 ILE A N 1
ATOM 1115 C CA . ILE A 1 134 ? -1.398 -5.023 17.230 1.00 93.81 134 ILE A CA 1
ATOM 1116 C C . ILE A 1 134 ? -2.645 -5.881 17.464 1.00 93.81 134 ILE A C 1
ATOM 1118 O O . ILE A 1 134 ? -3.296 -5.758 18.505 1.00 93.81 134 ILE A O 1
ATOM 1122 N N . VAL A 1 135 ? -2.939 -6.801 16.541 1.00 94.12 135 VAL A N 1
ATOM 1123 C CA . VAL A 1 135 ? -4.117 -7.680 16.614 1.00 94.12 135 VAL A CA 1
ATOM 1124 C C . VAL A 1 135 ? -4.031 -8.609 17.824 1.00 94.12 135 VAL A C 1
ATOM 1126 O O . VAL A 1 135 ? -5.000 -8.774 18.562 1.00 94.12 135 VAL A O 1
ATOM 1129 N N . LEU A 1 136 ? -2.854 -9.178 18.089 1.00 94.81 136 LEU A N 1
ATOM 1130 C CA . LEU A 1 136 ? -2.637 -10.042 19.251 1.00 94.81 136 LEU A CA 1
ATOM 1131 C C . LEU A 1 136 ? -2.879 -9.311 20.575 1.00 94.81 136 LEU A C 1
ATOM 1133 O O . LEU A 1 136 ? -3.426 -9.890 21.514 1.00 94.81 136 LEU A O 1
ATOM 1137 N N . ARG A 1 137 ? -2.530 -8.022 20.655 1.00 92.88 137 ARG A N 1
ATOM 1138 C CA . ARG A 1 137 ? -2.848 -7.206 21.829 1.00 92.88 137 ARG A CA 1
ATOM 1139 C C . ARG A 1 137 ? -4.347 -6.894 21.921 1.00 92.88 137 ARG A C 1
ATOM 1141 O O . ARG A 1 137 ? -4.877 -6.983 23.024 1.00 92.88 137 ARG A O 1
ATOM 1148 N N . GLN A 1 138 ? -5.040 -6.614 20.809 1.00 91.44 138 GLN A N 1
ATOM 1149 C CA . GLN A 1 138 ? -6.510 -6.461 20.787 1.00 91.44 138 GLN A CA 1
ATOM 1150 C C . GLN A 1 138 ? -7.236 -7.733 21.248 1.00 91.44 138 GLN A C 1
ATOM 1152 O O . GLN A 1 138 ? -8.242 -7.661 21.948 1.00 91.44 138 GLN A O 1
ATOM 1157 N N . GLN A 1 139 ? -6.691 -8.899 20.904 1.00 92.19 139 GLN A N 1
ATOM 1158 C CA . GLN A 1 139 ? -7.193 -10.209 21.316 1.00 92.19 139 GLN A CA 1
ATOM 1159 C C . GLN A 1 139 ? -6.913 -10.540 22.798 1.00 92.19 139 GLN A C 1
ATOM 1161 O O . GLN A 1 139 ? -7.433 -11.524 23.321 1.00 92.19 139 GLN A O 1
ATOM 1166 N N . GLY A 1 140 ? -6.093 -9.748 23.495 1.00 93.12 140 GLY A N 1
ATOM 1167 C CA . GLY A 1 140 ? -5.698 -10.021 24.881 1.00 93.12 140 GLY A CA 1
ATOM 1168 C C . GLY A 1 140 ? -4.570 -11.050 25.024 1.00 93.12 140 GLY A C 1
ATOM 1169 O O . GLY A 1 140 ? -4.311 -11.525 26.127 1.00 93.12 140 GLY A O 1
ATOM 1170 N N . THR A 1 141 ? -3.865 -11.370 23.937 1.00 94.94 141 THR A N 1
ATOM 1171 C CA . THR A 1 141 ? -2.706 -12.278 23.911 1.00 94.94 141 THR A CA 1
ATOM 1172 C C . THR A 1 141 ? -1.464 -11.565 23.359 1.00 94.94 141 THR A C 1
ATOM 1174 O O . THR A 1 141 ? -0.933 -11.982 22.330 1.00 94.94 141 THR A O 1
ATOM 1177 N N . PRO A 1 142 ? -1.007 -10.458 23.979 1.00 95.12 142 PRO A N 1
ATOM 1178 C CA . PRO A 1 142 ? 0.097 -9.668 23.450 1.00 95.12 142 PRO A CA 1
ATOM 1179 C C . PRO A 1 142 ? 1.398 -10.475 23.408 1.00 95.12 142 PRO A C 1
ATOM 1181 O O . PRO A 1 142 ? 1.715 -11.221 24.334 1.00 95.12 142 PRO A O 1
ATOM 1184 N N . ILE A 1 143 ? 2.184 -10.253 22.358 1.00 95.75 143 ILE A N 1
ATOM 1185 C CA . ILE A 1 143 ? 3.544 -10.783 22.226 1.00 95.75 143 ILE A CA 1
ATOM 1186 C C . ILE A 1 143 ? 4.570 -9.660 22.383 1.00 95.75 143 ILE A C 1
ATOM 1188 O O . ILE A 1 143 ? 4.259 -8.484 22.187 1.00 95.75 143 ILE A O 1
ATOM 1192 N N . SER A 1 144 ? 5.800 -10.023 22.748 1.00 93.62 144 SER A N 1
ATOM 1193 C CA . SER A 1 144 ? 6.922 -9.084 22.756 1.00 93.62 144 SER A CA 1
ATOM 1194 C C . SER A 1 144 ? 7.477 -8.888 21.344 1.00 93.62 144 SER A C 1
ATOM 1196 O O . SER A 1 144 ? 7.410 -9.790 20.508 1.00 93.62 144 SER A O 1
ATOM 1198 N N . ASP A 1 145 ? 8.119 -7.747 21.094 1.00 88.81 145 ASP A N 1
ATOM 1199 C CA . ASP A 1 145 ? 8.795 -7.500 19.813 1.00 88.81 145 ASP A CA 1
ATOM 1200 C C . 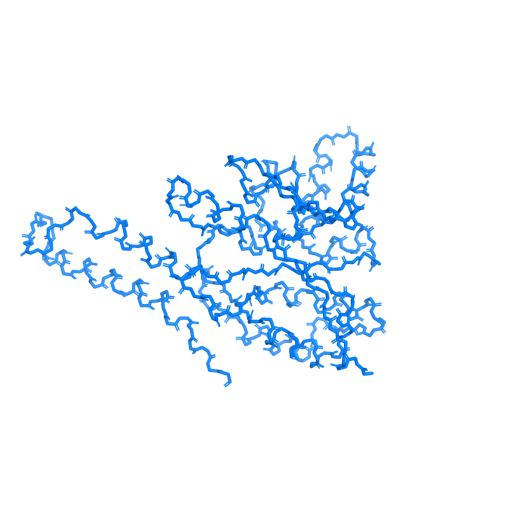ASP A 1 145 ? 9.914 -8.509 19.527 1.00 88.81 145 ASP A C 1
ATOM 1202 O O . ASP A 1 145 ? 10.271 -8.717 18.371 1.00 88.81 145 ASP A O 1
ATOM 1206 N N . ASN A 1 146 ? 10.446 -9.169 20.559 1.00 91.75 146 ASN A N 1
ATOM 1207 C CA . ASN A 1 146 ? 11.484 -10.196 20.460 1.00 91.75 146 ASN A CA 1
ATOM 1208 C C . ASN A 1 146 ? 10.919 -11.624 20.394 1.00 91.75 146 ASN A C 1
ATOM 1210 O O . ASN A 1 146 ? 11.669 -12.582 20.573 1.00 91.75 146 ASN A O 1
ATOM 1214 N N . HIS A 1 147 ? 9.614 -11.788 20.157 1.00 96.69 147 HIS A N 1
ATOM 1215 C CA . HIS A 1 147 ? 9.000 -13.102 20.006 1.00 96.69 147 HIS A CA 1
ATOM 1216 C C . HIS A 1 147 ? 9.690 -13.903 18.889 1.00 96.69 147 HIS A C 1
ATOM 1218 O O . HIS A 1 147 ? 9.813 -13.424 17.761 1.00 96.69 147 HIS A O 1
ATOM 1224 N N . GLU A 1 148 ? 10.118 -15.132 19.192 1.00 97.19 148 GLU A N 1
ATOM 1225 C CA . GLU A 1 148 ? 10.978 -15.940 18.313 1.00 97.19 148 GLU A CA 1
ATOM 1226 C C . GLU A 1 148 ? 10.394 -16.091 16.902 1.00 97.19 148 GLU A C 1
ATOM 1228 O O . GLU A 1 148 ? 11.085 -15.866 15.911 1.00 97.19 148 GLU A O 1
ATOM 1233 N N . LEU A 1 149 ? 9.100 -16.409 16.802 1.00 96.62 149 LEU A N 1
ATOM 1234 C CA . LEU A 1 149 ? 8.432 -16.575 15.510 1.00 96.62 149 LEU A CA 1
ATOM 1235 C C . LEU A 1 149 ? 8.377 -15.268 14.705 1.00 96.62 149 LEU A C 1
ATOM 1237 O O . LEU A 1 149 ? 8.576 -15.283 13.494 1.00 96.62 149 LEU A O 1
ATOM 1241 N N . LEU A 1 150 ? 8.166 -14.130 15.373 1.00 96.81 150 LEU A N 1
ATOM 1242 C CA . LEU A 1 150 ? 8.124 -12.822 14.715 1.00 96.81 150 LEU A CA 1
ATOM 1243 C C . LEU A 1 150 ? 9.509 -12.449 14.173 1.00 96.81 150 LEU A C 1
ATOM 1245 O O . LEU A 1 150 ? 9.630 -11.943 13.060 1.00 96.81 150 LEU A O 1
ATOM 1249 N N . GLN A 1 151 ? 10.563 -12.757 14.931 1.00 96.88 151 GLN A N 1
ATOM 1250 C CA . GLN A 1 151 ? 11.949 -12.558 14.506 1.00 96.88 151 GLN A CA 1
ATOM 1251 C C . GLN A 1 151 ? 12.333 -13.471 13.336 1.00 96.88 151 GLN A C 1
ATOM 1253 O O . GLN A 1 151 ? 13.016 -13.020 12.416 1.00 96.88 151 GLN A O 1
ATOM 1258 N N . LYS A 1 152 ? 11.842 -14.719 13.312 1.00 96.44 152 LYS A N 1
ATOM 1259 C CA . LYS A 1 152 ? 12.012 -15.620 12.162 1.00 96.44 152 LYS A CA 1
ATOM 1260 C C . LYS A 1 152 ? 11.410 -15.025 10.891 1.00 96.44 152 LYS A C 1
ATOM 1262 O O . LYS A 1 152 ? 12.114 -14.960 9.890 1.00 96.44 152 LYS A O 1
ATOM 1267 N N . PHE A 1 153 ? 10.173 -14.526 10.938 1.00 96.88 153 PHE A N 1
ATOM 1268 C CA . PHE A 1 153 ? 9.556 -13.879 9.773 1.00 96.88 153 PHE A CA 1
ATOM 1269 C C . PHE A 1 153 ? 10.274 -12.591 9.357 1.00 96.88 153 PHE A C 1
ATOM 1271 O O . PHE A 1 153 ? 10.510 -12.396 8.170 1.00 96.88 153 PHE A O 1
ATOM 1278 N N . ARG A 1 154 ? 10.708 -11.750 10.309 1.00 95.38 154 ARG A N 1
ATOM 1279 C CA . ARG A 1 154 ? 11.532 -10.562 10.007 1.00 95.38 154 ARG A CA 1
ATOM 1280 C C . ARG A 1 154 ? 12.823 -10.923 9.276 1.00 95.38 154 ARG A C 1
ATOM 1282 O O . ARG A 1 154 ? 13.198 -10.229 8.342 1.00 95.38 154 ARG A O 1
ATOM 1289 N N . GLY A 1 155 ? 13.497 -11.993 9.698 1.00 94.38 155 GLY A N 1
ATOM 1290 C CA . GLY A 1 155 ? 14.701 -12.486 9.031 1.00 94.38 155 GLY A CA 1
ATOM 1291 C C . GLY A 1 155 ? 14.408 -13.085 7.655 1.00 94.38 155 GLY A C 1
ATOM 1292 O O . GLY A 1 155 ? 15.095 -12.756 6.696 1.00 94.38 155 GLY A O 1
ATOM 1293 N N . PHE A 1 156 ? 13.375 -13.925 7.558 1.00 93.31 156 PHE A N 1
ATOM 1294 C CA . PHE A 1 156 ? 12.994 -14.629 6.332 1.00 93.31 156 PHE A CA 1
ATOM 1295 C C . PHE A 1 156 ? 12.502 -13.684 5.229 1.00 93.31 156 PHE A C 1
ATOM 1297 O O . PHE A 1 156 ? 12.826 -13.877 4.063 1.00 93.31 156 PHE A O 1
ATOM 1304 N N . TRP A 1 157 ? 11.753 -12.639 5.586 1.00 94.44 157 TRP A N 1
ATOM 1305 C CA . TRP A 1 157 ? 11.208 -11.680 4.624 1.00 94.44 157 TRP A CA 1
ATOM 1306 C C . TRP A 1 157 ? 12.113 -10.485 4.338 1.00 94.44 157 TRP A C 1
ATOM 1308 O O . TRP A 1 157 ? 11.746 -9.645 3.516 1.00 94.44 157 TRP A O 1
ATOM 1318 N N . LYS A 1 158 ? 13.280 -10.395 4.982 1.00 89.56 158 LYS A N 1
ATOM 1319 C CA . LYS A 1 158 ? 14.230 -9.315 4.731 1.00 89.56 158 LYS A CA 1
ATOM 1320 C C . LYS A 1 158 ? 14.798 -9.434 3.319 1.00 89.56 158 LYS A C 1
ATOM 1322 O O . LYS A 1 158 ? 15.522 -10.379 3.017 1.00 89.56 158 LYS A O 1
ATOM 1327 N N . ILE A 1 159 ? 14.545 -8.426 2.490 1.00 83.12 159 ILE A N 1
ATOM 1328 C CA . ILE A 1 159 ? 15.240 -8.266 1.214 1.00 83.12 159 ILE A CA 1
ATOM 1329 C C . ILE A 1 159 ? 16.518 -7.460 1.465 1.00 83.12 159 ILE A C 1
ATOM 1331 O O . ILE A 1 159 ? 16.500 -6.429 2.131 1.00 83.12 159 ILE A O 1
ATOM 1335 N N . GLY A 1 160 ? 17.655 -7.955 0.976 1.00 78.62 160 GLY A N 1
ATOM 1336 C CA . GLY A 1 160 ? 18.954 -7.278 1.082 1.00 78.62 160 GLY A CA 1
ATOM 1337 C C . GLY A 1 160 ? 19.178 -6.178 0.039 1.00 78.62 160 GLY A C 1
ATOM 1338 O O . GLY A 1 160 ? 20.328 -5.840 -0.222 1.00 78.62 160 GLY A O 1
A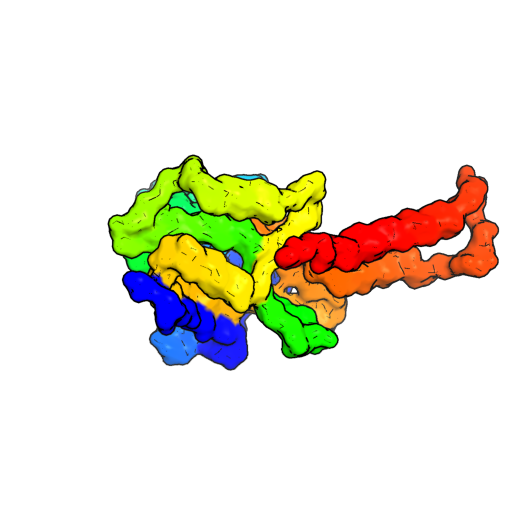TOM 1339 N N . VAL A 1 161 ? 18.110 -5.691 -0.596 1.00 81.00 161 VAL A N 1
ATOM 1340 C CA . VAL A 1 161 ? 18.143 -4.759 -1.727 1.00 81.00 161 VAL A CA 1
ATOM 1341 C C . VAL A 1 161 ? 17.129 -3.644 -1.471 1.00 81.00 161 VAL A C 1
ATOM 1343 O O . VAL A 1 161 ? 15.932 -3.910 -1.402 1.00 81.00 161 VAL A O 1
ATOM 1346 N N . ASP A 1 162 ? 17.612 -2.408 -1.334 1.00 77.25 162 ASP A N 1
ATOM 1347 C CA . ASP A 1 162 ? 16.839 -1.271 -0.807 1.00 77.25 162 ASP A CA 1
ATOM 1348 C C . ASP A 1 162 ? 15.628 -0.861 -1.671 1.00 77.25 162 ASP A C 1
ATOM 1350 O O . ASP A 1 162 ? 14.709 -0.220 -1.173 1.00 77.25 162 ASP A O 1
ATOM 1354 N N . HIS A 1 163 ? 15.601 -1.218 -2.960 1.00 79.75 163 HIS A N 1
ATOM 1355 C CA . HIS A 1 163 ? 14.527 -0.862 -3.903 1.00 79.75 163 HIS A CA 1
ATOM 1356 C C . HIS A 1 163 ? 13.526 -1.990 -4.181 1.00 79.75 163 HIS A C 1
ATOM 1358 O O . HIS A 1 163 ? 12.679 -1.854 -5.066 1.00 79.75 163 HIS A O 1
ATOM 1364 N N . LEU A 1 164 ? 13.624 -3.112 -3.464 1.00 87.06 164 LEU A N 1
ATOM 1365 C CA . LEU A 1 164 ? 12.730 -4.254 -3.627 1.00 87.06 164 LEU A CA 1
ATOM 1366 C C . LEU A 1 164 ? 11.884 -4.468 -2.375 1.00 87.06 164 LEU A C 1
ATOM 1368 O O . LEU A 1 164 ? 12.373 -4.427 -1.251 1.00 87.06 164 LEU A O 1
ATOM 1372 N N . TYR A 1 165 ? 10.608 -4.773 -2.598 1.00 90.81 165 TYR A N 1
ATOM 1373 C CA . TYR A 1 165 ? 9.629 -4.983 -1.539 1.00 90.81 165 TYR A CA 1
ATOM 1374 C C . TYR A 1 165 ? 9.108 -6.411 -1.583 1.00 90.81 165 TYR A C 1
ATOM 1376 O O . TYR A 1 165 ? 8.793 -6.939 -2.653 1.00 90.81 165 TYR A O 1
ATOM 1384 N N . ASN A 1 166 ? 8.999 -7.031 -0.409 1.00 92.25 166 ASN A N 1
ATOM 1385 C CA . ASN A 1 166 ? 8.491 -8.387 -0.301 1.00 92.25 166 ASN A CA 1
ATOM 1386 C C . ASN A 1 166 ? 6.980 -8.369 -0.068 1.00 92.25 166 ASN A C 1
ATOM 1388 O O . ASN A 1 166 ? 6.425 -7.488 0.597 1.00 92.25 166 ASN A O 1
ATOM 1392 N N . SER A 1 167 ? 6.302 -9.361 -0.626 1.00 93.75 167 SER A N 1
ATOM 1393 C CA . SER A 1 167 ? 4.865 -9.536 -0.470 1.00 93.75 167 SER A CA 1
ATOM 1394 C C . SER A 1 167 ? 4.521 -11.013 -0.448 1.00 93.75 167 SER A C 1
ATOM 1396 O O . SER A 1 167 ? 5.245 -11.826 -1.019 1.00 93.75 167 SER A O 1
ATOM 1398 N N . ILE A 1 168 ? 3.394 -11.351 0.162 1.00 95.38 168 ILE A N 1
ATOM 1399 C CA . ILE A 1 168 ? 2.851 -12.711 0.231 1.00 95.38 168 ILE A CA 1
ATOM 1400 C C . ILE A 1 168 ? 1.430 -12.732 -0.330 1.00 95.38 168 ILE A C 1
ATOM 1402 O O . ILE A 1 168 ? 0.753 -11.706 -0.361 1.00 95.38 168 ILE A O 1
ATOM 1406 N N . THR A 1 169 ? 0.992 -13.887 -0.812 1.00 95.19 169 THR A N 1
ATOM 1407 C CA . THR A 1 169 ? -0.390 -14.146 -1.241 1.00 95.19 169 THR A CA 1
ATOM 1408 C C . THR A 1 169 ? -1.370 -14.061 -0.069 1.00 95.19 169 THR A C 1
ATOM 1410 O O . THR A 1 169 ? -0.976 -14.131 1.098 1.00 95.19 169 THR A O 1
ATOM 1413 N N . LEU A 1 170 ? -2.669 -13.946 -0.366 1.00 94.38 170 LEU A N 1
ATOM 1414 C CA . LEU A 1 170 ? -3.707 -14.013 0.667 1.00 94.38 170 LEU A CA 1
ATOM 1415 C C . LEU A 1 170 ? -3.713 -15.372 1.380 1.00 94.38 170 LEU A C 1
ATOM 1417 O O . LEU A 1 170 ? -3.895 -15.416 2.595 1.00 94.38 170 LEU A O 1
ATOM 1421 N N . THR A 1 171 ? -3.464 -16.465 0.653 1.00 94.56 171 THR A N 1
ATOM 1422 C CA . THR A 1 171 ? -3.332 -17.801 1.247 1.00 94.56 171 THR A CA 1
ATOM 1423 C C . THR A 1 171 ? -2.165 -17.879 2.239 1.00 94.56 171 THR A C 1
ATOM 1425 O O . THR A 1 171 ? -2.343 -18.356 3.360 1.00 94.56 171 THR A O 1
ATOM 1428 N N . GLU A 1 172 ? -0.982 -17.381 1.872 1.00 96.56 172 GLU A N 1
ATOM 1429 C CA . GLU A 1 172 ? 0.177 -17.325 2.779 1.00 96.56 172 GLU A CA 1
ATOM 1430 C C . GLU A 1 172 ? -0.090 -16.409 3.982 1.00 96.56 172 GLU A C 1
ATOM 1432 O O . GLU A 1 172 ? 0.277 -16.742 5.108 1.00 96.56 172 GLU A O 1
ATOM 1437 N N . PHE A 1 173 ? -0.768 -15.275 3.779 1.00 97.06 173 PHE A N 1
ATOM 1438 C CA . PHE A 1 173 ? -1.150 -14.376 4.868 1.00 97.06 173 PHE A CA 1
ATOM 1439 C C . PHE A 1 173 ? -2.045 -15.074 5.898 1.00 97.06 173 PHE A C 1
ATOM 1441 O O . PHE A 1 173 ? -1.755 -15.031 7.092 1.00 97.06 173 PHE A O 1
ATOM 1448 N N . GLU A 1 174 ? -3.084 -15.779 5.450 1.00 95.12 174 GLU A N 1
ATOM 1449 C CA . GLU A 1 174 ? -3.975 -16.562 6.314 1.00 95.12 174 GLU A CA 1
ATOM 1450 C C . GLU A 1 174 ? -3.208 -17.622 7.126 1.00 95.12 174 GLU A C 1
ATOM 1452 O O . GLU A 1 174 ? -3.418 -17.740 8.336 1.00 95.12 174 GLU A O 1
ATOM 1457 N N . GLN A 1 175 ? -2.260 -18.326 6.496 1.00 95.50 175 GLN A N 1
ATOM 1458 C CA . GLN A 1 175 ? -1.394 -19.298 7.175 1.00 95.50 175 GLN A CA 1
ATOM 1459 C C . GLN A 1 175 ? -0.524 -18.642 8.252 1.00 95.50 175 GLN A C 1
ATOM 1461 O O . GLN A 1 175 ? -0.377 -19.184 9.348 1.00 95.50 175 GLN A O 1
ATOM 1466 N N . VAL A 1 176 ? 0.033 -17.458 7.975 1.00 97.12 176 VAL A N 1
ATOM 1467 C CA . VAL A 1 176 ? 0.787 -16.689 8.973 1.00 97.12 176 VAL A CA 1
ATOM 1468 C C . VAL A 1 176 ? -0.116 -16.329 10.153 1.00 97.12 176 VAL A C 1
ATOM 1470 O O . VAL A 1 176 ? 0.277 -16.550 11.298 1.00 97.12 176 VAL A O 1
ATOM 1473 N N . LEU A 1 177 ? -1.336 -15.839 9.912 1.00 96.88 177 LEU A N 1
ATOM 1474 C CA . LEU A 1 177 ? -2.284 -15.523 10.989 1.00 96.88 177 LEU A CA 1
ATOM 1475 C C . LEU A 1 177 ? -2.614 -16.754 11.852 1.00 96.88 177 LEU A C 1
ATOM 1477 O O . LEU A 1 177 ? -2.678 -16.640 13.081 1.00 96.88 177 LEU A O 1
ATOM 1481 N N . ASP A 1 178 ? -2.759 -17.930 11.237 1.00 96.06 178 ASP A N 1
ATOM 1482 C CA . ASP A 1 178 ? -2.996 -19.194 11.944 1.00 96.06 178 ASP A CA 1
ATOM 1483 C C . ASP A 1 178 ? -1.817 -19.605 12.834 1.00 96.06 178 ASP A C 1
ATOM 1485 O O . ASP A 1 178 ? -2.030 -20.045 13.969 1.00 96.06 178 ASP A O 1
ATOM 1489 N N . LEU A 1 179 ? -0.574 -19.405 12.378 1.00 96.25 179 LEU A N 1
ATOM 1490 C CA . LEU A 1 179 ? 0.631 -19.685 13.170 1.00 96.25 179 LEU A CA 1
ATOM 1491 C C . LEU A 1 179 ? 0.711 -18.836 14.446 1.00 96.25 179 LEU A C 1
ATOM 1493 O O . LEU A 1 179 ? 1.214 -19.305 15.468 1.00 96.25 179 LEU A O 1
ATOM 1497 N N . PHE A 1 180 ? 0.198 -17.605 14.405 1.00 96.31 180 PHE A N 1
ATOM 1498 C CA . PHE A 1 180 ? 0.106 -16.728 15.575 1.00 96.31 180 PHE A CA 1
ATOM 1499 C C . PHE A 1 180 ? -1.188 -16.923 16.382 1.00 96.31 180 PHE A C 1
ATOM 1501 O O . PHE A 1 180 ? -1.335 -16.324 17.447 1.00 96.31 180 PHE A O 1
ATOM 1508 N N . GLY A 1 181 ? -2.127 -17.753 15.914 1.00 95.94 181 GLY A N 1
ATOM 1509 C CA . GLY A 1 181 ? -3.419 -17.954 16.568 1.00 95.94 181 GLY A CA 1
ATOM 1510 C C . GLY A 1 181 ? -4.275 -16.685 16.596 1.00 95.94 181 GLY A C 1
ATOM 1511 O O . GLY A 1 181 ? -4.940 -16.412 17.599 1.00 95.94 181 GLY A O 1
ATOM 1512 N N . ILE A 1 182 ? -4.232 -15.895 15.522 1.00 96.00 182 ILE A N 1
ATOM 1513 C CA . ILE A 1 182 ? -4.972 -14.638 15.396 1.00 96.00 182 ILE A CA 1
ATOM 1514 C C . ILE A 1 182 ? -6.445 -14.901 15.060 1.00 96.00 182 ILE A C 1
ATOM 1516 O O . ILE A 1 182 ? -6.770 -15.665 14.154 1.00 96.00 182 ILE A O 1
ATOM 1520 N N . ASN A 1 183 ? -7.350 -14.212 15.757 1.00 94.81 183 ASN A N 1
ATOM 1521 C CA . ASN A 1 183 ? -8.744 -14.075 15.361 1.00 94.81 183 ASN A CA 1
ATOM 1522 C C . ASN A 1 183 ? -8.847 -13.166 14.134 1.00 94.81 183 ASN A C 1
ATOM 1524 O O . ASN A 1 183 ? -8.799 -11.938 14.233 1.00 94.81 183 ASN A O 1
ATOM 1528 N N . LYS A 1 184 ? -9.044 -13.780 12.971 1.00 94.94 184 LYS A N 1
ATOM 1529 C CA . LYS A 1 184 ? -9.007 -13.102 11.673 1.00 94.94 184 LYS A CA 1
ATOM 1530 C C . LYS A 1 184 ? -10.180 -12.142 11.462 1.00 94.94 184 LYS A C 1
ATOM 1532 O O . LYS A 1 184 ? -10.088 -11.265 10.611 1.00 94.94 184 LYS A O 1
ATOM 1537 N N . GLN A 1 185 ? -11.239 -12.233 12.277 1.00 93.56 185 GLN A N 1
ATOM 1538 C CA . GLN A 1 185 ? -12.367 -11.287 12.267 1.00 93.56 185 GLN A CA 1
ATOM 1539 C C . GLN A 1 185 ? -11.977 -9.867 12.719 1.00 93.56 185 GLN A C 1
ATOM 1541 O O . GLN A 1 185 ? -12.686 -8.910 12.410 1.00 93.56 185 GLN A O 1
ATOM 1546 N N . LEU A 1 186 ? -10.852 -9.718 13.428 1.00 93.50 186 LEU A N 1
ATOM 1547 C CA . LEU A 1 186 ? -10.304 -8.415 13.831 1.00 93.50 186 LEU A CA 1
ATOM 1548 C C . LEU A 1 186 ? -9.609 -7.678 12.674 1.00 93.50 186 LEU A C 1
ATOM 1550 O O . LEU A 1 186 ? -9.275 -6.501 12.794 1.00 93.50 186 LEU A O 1
ATOM 1554 N N . ILE A 1 187 ? -9.397 -8.372 11.554 1.00 95.50 187 ILE A N 1
ATOM 1555 C CA . ILE A 1 187 ? -8.714 -7.862 10.372 1.00 95.50 187 ILE A CA 1
ATOM 1556 C C . ILE A 1 187 ? -9.718 -7.773 9.224 1.00 95.50 187 ILE A C 1
ATOM 1558 O O . ILE A 1 187 ? -10.415 -8.737 8.890 1.00 95.50 187 ILE A O 1
ATOM 1562 N N . THR A 1 188 ? -9.743 -6.614 8.576 1.00 96.06 188 THR A N 1
ATOM 1563 C CA . THR A 1 188 ? -10.429 -6.413 7.302 1.00 96.06 188 THR A CA 1
ATOM 1564 C C . THR A 1 188 ? -9.387 -6.197 6.213 1.00 96.06 188 THR A C 1
ATOM 1566 O O . THR A 1 188 ? -8.588 -5.269 6.284 1.00 96.06 188 THR A O 1
ATOM 1569 N N . ILE A 1 189 ? -9.411 -7.037 5.186 1.00 97.50 189 ILE A N 1
ATOM 1570 C CA . ILE A 1 189 ? -8.611 -6.871 3.978 1.00 97.50 189 ILE A CA 1
ATOM 1571 C C . ILE A 1 189 ? -9.380 -5.963 3.016 1.00 97.50 189 ILE A C 1
ATOM 1573 O O . ILE A 1 189 ? -10.558 -6.198 2.739 1.00 97.50 189 ILE A O 1
ATOM 1577 N N . VAL A 1 190 ? -8.719 -4.935 2.501 1.00 97.12 190 VAL A N 1
ATOM 1578 C CA . VAL A 1 190 ? -9.288 -3.953 1.570 1.00 97.12 190 VAL A CA 1
ATOM 1579 C C . VAL A 1 190 ? -8.455 -3.996 0.292 1.00 97.12 190 VAL A C 1
ATOM 1581 O O . VAL A 1 190 ? -7.240 -3.838 0.352 1.00 97.12 190 VAL A O 1
ATOM 1584 N N . GLU A 1 191 ? -9.048 -4.268 -0.868 1.00 96.06 191 GLU A N 1
ATOM 1585 C CA . GLU A 1 191 ? -8.324 -4.074 -2.136 1.00 96.06 191 GLU A CA 1
ATOM 1586 C C . GLU A 1 191 ? -7.939 -2.600 -2.284 1.00 96.06 191 GLU A C 1
ATOM 1588 O O . GLU A 1 191 ? -8.770 -1.740 -2.013 1.00 96.06 191 GLU A O 1
ATOM 1593 N N . ASP A 1 192 ? -6.691 -2.316 -2.665 1.00 95.62 192 ASP A N 1
ATOM 1594 C CA . ASP A 1 192 ? -6.133 -0.957 -2.689 1.00 95.62 192 ASP A CA 1
ATOM 1595 C C . ASP A 1 192 ? -6.855 -0.059 -3.723 1.00 95.62 192 ASP A C 1
ATOM 1597 O O . ASP A 1 192 ? -6.680 -0.257 -4.934 1.00 95.62 192 ASP A O 1
ATOM 1601 N N . PRO A 1 193 ? -7.637 0.950 -3.279 1.00 95.00 193 PRO A N 1
ATOM 1602 C CA . PRO A 1 193 ? -8.390 1.814 -4.191 1.00 95.00 193 PRO A CA 1
ATOM 1603 C C . PRO A 1 193 ? -7.502 2.743 -5.022 1.00 95.00 193 PRO A C 1
ATOM 1605 O O . PRO A 1 193 ? -7.869 3.104 -6.142 1.00 95.00 193 PRO A O 1
ATOM 1608 N N . GLY A 1 194 ? -6.323 3.112 -4.508 1.00 93.31 194 GLY A N 1
ATOM 1609 C CA . GLY A 1 194 ? -5.344 3.905 -5.248 1.00 93.31 194 GLY A CA 1
ATOM 1610 C C . GLY A 1 194 ? -4.758 3.106 -6.411 1.00 93.31 194 GLY A C 1
ATOM 1611 O O . GLY A 1 194 ? -4.644 3.620 -7.522 1.00 93.31 194 GLY A O 1
ATOM 1612 N N . HIS A 1 195 ? -4.467 1.823 -6.186 1.00 93.25 195 HIS A N 1
ATOM 1613 C CA . HIS A 1 195 ? -4.047 0.903 -7.244 1.00 93.25 195 HIS A CA 1
ATOM 1614 C C . HIS A 1 195 ? -5.147 0.666 -8.292 1.00 93.25 195 HIS A C 1
ATOM 1616 O O . HIS A 1 195 ? -4.857 0.636 -9.487 1.00 93.25 195 HIS A O 1
ATOM 1622 N N . ASP A 1 196 ? -6.409 0.482 -7.891 1.00 93.12 196 ASP A N 1
ATOM 1623 C CA . ASP A 1 196 ? -7.503 0.265 -8.852 1.00 93.12 196 ASP A CA 1
ATOM 1624 C C . ASP A 1 196 ? -7.789 1.515 -9.703 1.00 93.12 196 ASP A C 1
ATOM 1626 O O . ASP A 1 196 ? -7.942 1.429 -10.926 1.00 93.12 196 ASP A O 1
ATOM 1630 N N . SER A 1 197 ? -7.733 2.692 -9.079 1.00 92.81 197 SER A N 1
ATOM 1631 C CA . SER A 1 197 ? -7.820 3.976 -9.781 1.00 92.81 197 SER A CA 1
ATOM 1632 C C . SER A 1 197 ? -6.649 4.156 -10.758 1.00 92.81 197 SER A C 1
ATOM 1634 O O . SER A 1 197 ? -6.862 4.483 -11.925 1.00 92.81 197 SER A O 1
ATOM 1636 N N . GLY A 1 198 ? -5.418 3.837 -10.337 1.00 91.94 198 GLY A N 1
ATOM 1637 C CA . GLY A 1 198 ? -4.229 3.867 -11.199 1.00 91.94 198 GLY A CA 1
ATOM 1638 C C . GLY A 1 198 ? -4.313 2.900 -12.386 1.00 91.94 198 GLY A C 1
ATOM 1639 O O . GLY A 1 198 ? -3.871 3.216 -13.489 1.00 91.94 198 GLY A O 1
ATOM 1640 N N . ARG A 1 199 ? -4.962 1.741 -12.218 1.00 90.19 199 ARG A N 1
ATOM 1641 C CA . ARG A 1 199 ? -5.241 0.826 -13.337 1.00 90.19 199 ARG A CA 1
ATOM 1642 C C . ARG A 1 199 ? -6.204 1.416 -14.355 1.00 90.19 199 ARG A C 1
ATOM 1644 O O . ARG A 1 199 ? -6.086 1.088 -15.536 1.00 90.19 199 ARG A O 1
ATOM 1651 N N . THR A 1 200 ? -7.184 2.187 -13.902 1.00 89.88 200 THR A N 1
ATOM 1652 C CA . THR A 1 200 ? -8.144 2.856 -14.784 1.00 89.88 200 THR A CA 1
ATOM 1653 C C . THR A 1 200 ? -7.440 3.951 -15.574 1.00 89.88 200 THR A C 1
ATOM 1655 O O . THR A 1 200 ? -7.504 3.931 -16.801 1.00 89.88 200 THR A O 1
ATOM 1658 N N . GLU A 1 201 ? -6.638 4.784 -14.905 1.00 90.06 201 GLU A N 1
ATOM 1659 C CA . GLU A 1 201 ? -5.809 5.804 -15.558 1.00 90.06 201 GLU A CA 1
ATOM 1660 C C . GLU A 1 201 ? -4.879 5.191 -16.614 1.00 90.06 201 GLU A C 1
ATOM 1662 O O . GLU A 1 201 ? -4.927 5.596 -17.775 1.00 90.06 201 GLU A O 1
ATOM 1667 N N . MET A 1 202 ? -4.158 4.118 -16.269 1.00 90.38 202 MET A N 1
ATOM 1668 C CA . MET A 1 202 ? -3.273 3.415 -17.203 1.00 90.38 202 MET A CA 1
ATOM 1669 C C . MET A 1 202 ? -4.012 2.903 -18.453 1.00 90.38 202 MET A C 1
ATOM 1671 O O . MET A 1 202 ? -3.442 2.846 -19.543 1.00 90.38 202 MET A O 1
ATOM 1675 N N . ARG A 1 203 ? -5.275 2.480 -18.318 1.00 88.31 203 ARG A N 1
ATOM 1676 C CA . ARG A 1 203 ? -6.083 1.978 -19.445 1.00 88.31 203 ARG A CA 1
ATOM 1677 C C . ARG A 1 203 ? -6.577 3.099 -20.350 1.00 88.31 203 ARG A C 1
ATOM 1679 O O . ARG A 1 203 ? -6.657 2.889 -21.557 1.00 88.31 203 ARG A O 1
ATOM 1686 N N . GLU A 1 204 ? -6.941 4.234 -19.768 1.00 90.19 204 GLU A N 1
ATOM 1687 C CA . GLU A 1 204 ? -7.537 5.363 -20.484 1.00 90.19 204 GLU A CA 1
ATOM 1688 C C . GLU A 1 204 ? -6.478 6.264 -21.129 1.00 90.19 204 GLU A C 1
ATOM 1690 O O . GLU A 1 204 ? -6.655 6.703 -22.266 1.00 90.19 204 GLU A O 1
ATOM 1695 N N . HIS A 1 205 ? -5.354 6.478 -20.444 1.00 89.88 205 HIS A N 1
ATOM 1696 C CA . HIS A 1 205 ? -4.320 7.440 -20.832 1.00 89.88 205 HIS A CA 1
ATOM 1697 C C . HIS A 1 205 ? -2.968 6.790 -21.170 1.00 89.88 205 HIS A C 1
ATOM 1699 O O . HIS A 1 205 ? -2.092 7.438 -21.748 1.00 89.88 205 HIS A O 1
ATOM 1705 N N . GLY A 1 206 ? -2.805 5.492 -20.896 1.00 86.69 206 GLY A N 1
ATOM 1706 C CA . GLY A 1 206 ? -1.540 4.777 -21.067 1.00 86.69 206 GLY A CA 1
ATOM 1707 C C . GLY A 1 206 ? -0.604 4.948 -19.868 1.00 86.69 206 GLY A C 1
ATOM 1708 O O . GLY A 1 206 ? -0.998 5.403 -18.806 1.00 86.69 206 GLY A O 1
ATOM 1709 N N . GLY A 1 207 ? 0.663 4.564 -20.020 1.00 88.12 207 GLY A N 1
ATOM 1710 C CA . GLY A 1 207 ? 1.644 4.636 -18.933 1.00 88.12 207 GLY A CA 1
ATOM 1711 C C . GLY A 1 207 ? 1.717 3.353 -18.107 1.00 88.12 207 GLY A C 1
ATOM 1712 O O . GLY A 1 207 ? 1.631 2.255 -18.658 1.00 88.12 207 GLY A O 1
ATOM 1713 N N . TYR A 1 208 ? 1.939 3.500 -16.799 1.00 90.00 208 TYR A N 1
ATOM 1714 C CA . TYR A 1 208 ? 2.238 2.389 -15.894 1.00 90.00 208 TYR A CA 1
ATOM 1715 C C . TYR A 1 208 ? 1.413 2.500 -14.626 1.00 90.00 208 TYR A C 1
ATOM 1717 O O . TYR A 1 208 ? 1.322 3.575 -14.030 1.00 90.00 208 TYR A O 1
ATOM 1725 N N . ASN A 1 209 ? 0.897 1.366 -14.171 1.00 90.81 209 ASN A N 1
ATOM 1726 C CA . ASN A 1 209 ? 0.171 1.300 -12.917 1.00 90.81 209 ASN A CA 1
ATOM 1727 C C . ASN A 1 209 ? 1.146 1.315 -11.730 1.00 90.81 209 ASN A C 1
ATOM 1729 O O . ASN A 1 209 ? 1.911 0.370 -11.529 1.00 90.81 209 ASN A O 1
ATOM 1733 N N . LYS A 1 210 ? 1.123 2.410 -10.970 1.00 91.75 210 LYS A N 1
ATOM 1734 C CA . LYS A 1 210 ? 2.027 2.683 -9.847 1.00 91.75 210 LYS A CA 1
ATOM 1735 C C . LYS A 1 210 ? 1.364 2.364 -8.514 1.00 91.75 210 LYS A C 1
ATOM 1737 O O . LYS A 1 210 ? 0.146 2.440 -8.381 1.00 91.75 210 LYS A O 1
ATOM 1742 N N . ILE A 1 211 ? 2.185 2.048 -7.518 1.00 92.44 211 ILE A N 1
ATOM 1743 C CA . ILE A 1 211 ? 1.744 1.697 -6.164 1.00 92.44 211 ILE A CA 1
ATOM 1744 C C . ILE A 1 211 ? 2.599 2.467 -5.167 1.00 92.44 211 ILE A C 1
ATOM 1746 O O . ILE A 1 211 ? 3.804 2.593 -5.371 1.00 92.44 211 ILE A O 1
ATOM 1750 N N . LEU A 1 212 ? 2.012 2.948 -4.074 1.00 93.69 212 LEU A N 1
ATOM 1751 C CA . LEU A 1 212 ? 2.804 3.356 -2.915 1.00 93.69 212 LEU A CA 1
ATOM 1752 C C . LEU A 1 212 ? 3.179 2.119 -2.109 1.00 93.69 212 LEU A C 1
ATOM 1754 O O . LEU A 1 212 ? 2.298 1.364 -1.708 1.00 93.69 212 LEU A O 1
ATOM 1758 N N . SER A 1 213 ? 4.460 1.912 -1.844 1.00 94.12 213 SER A N 1
ATOM 1759 C CA . SER A 1 213 ? 4.953 0.940 -0.867 1.00 94.12 213 SER A CA 1
ATOM 1760 C C . SER A 1 213 ? 4.594 1.363 0.573 1.00 94.12 213 SER A C 1
ATOM 1762 O O . SER A 1 213 ? 4.105 2.481 0.790 1.00 94.12 213 SER A O 1
ATOM 1764 N N . PRO A 1 214 ? 4.810 0.498 1.583 1.00 94.19 214 PRO A N 1
ATOM 1765 C CA . PRO A 1 214 ? 4.530 0.828 2.985 1.00 94.19 214 PRO A CA 1
ATOM 1766 C C . PRO A 1 214 ? 5.249 2.088 3.492 1.00 94.19 214 PRO A C 1
ATOM 1768 O O . PRO A 1 214 ? 4.704 2.811 4.320 1.00 94.19 214 PRO A O 1
ATOM 1771 N N . ASP A 1 215 ? 6.432 2.403 2.965 1.00 93.50 215 ASP A N 1
ATOM 1772 C CA . ASP A 1 215 ? 7.224 3.611 3.244 1.00 93.50 215 ASP A CA 1
ATOM 1773 C C . ASP A 1 215 ? 6.933 4.793 2.302 1.00 93.50 215 ASP A C 1
ATOM 1775 O O . ASP A 1 215 ? 7.691 5.758 2.266 1.00 93.50 215 ASP A O 1
ATOM 1779 N N . CYS A 1 216 ? 5.815 4.743 1.569 1.00 93.44 216 CYS A N 1
ATOM 1780 C CA . CYS A 1 216 ? 5.371 5.783 0.636 1.00 93.44 216 CYS A CA 1
ATOM 1781 C C . CYS A 1 216 ? 6.308 6.024 -0.565 1.00 93.44 216 CYS A C 1
ATOM 1783 O O . CYS A 1 216 ? 6.225 7.072 -1.213 1.00 93.44 216 CYS A O 1
ATOM 1785 N N . THR A 1 217 ? 7.149 5.051 -0.912 1.00 92.75 217 THR A N 1
ATOM 1786 C CA . THR A 1 217 ? 7.917 5.051 -2.162 1.00 92.75 217 THR A CA 1
ATOM 1787 C C . THR A 1 217 ? 7.020 4.605 -3.317 1.00 92.75 217 THR A C 1
ATOM 1789 O O . THR A 1 217 ? 6.213 3.686 -3.195 1.00 92.75 217 THR A O 1
ATOM 1792 N N . VAL A 1 218 ? 7.131 5.267 -4.468 1.00 93.19 218 VAL A N 1
ATOM 1793 C CA . VAL A 1 218 ? 6.377 4.875 -5.664 1.00 93.19 218 VAL A CA 1
ATOM 1794 C C . VAL A 1 218 ? 7.084 3.708 -6.340 1.00 93.19 218 VAL A C 1
ATOM 1796 O O . VAL A 1 218 ? 8.229 3.844 -6.770 1.00 93.19 218 VAL A O 1
ATOM 1799 N N . ILE A 1 219 ? 6.388 2.584 -6.470 1.00 92.50 219 ILE A N 1
ATOM 1800 C CA . ILE A 1 219 ? 6.912 1.346 -7.044 1.00 92.50 219 ILE A CA 1
ATOM 1801 C C . ILE A 1 219 ? 6.020 0.815 -8.168 1.00 92.50 219 ILE A C 1
ATOM 1803 O O . ILE A 1 219 ? 4.879 1.244 -8.352 1.00 92.50 219 ILE A O 1
ATOM 1807 N N . LEU A 1 220 ? 6.565 -0.141 -8.917 1.00 91.06 220 LEU A N 1
ATOM 1808 C CA . LEU A 1 220 ? 5.877 -0.901 -9.955 1.00 91.06 220 LEU A CA 1
ATOM 1809 C C . LEU A 1 220 ? 5.883 -2.380 -9.573 1.00 91.06 220 LEU A C 1
ATOM 1811 O O . LEU A 1 220 ? 6.849 -2.865 -8.981 1.00 91.06 220 LEU A O 1
ATOM 1815 N N . ASP A 1 221 ? 4.838 -3.114 -9.954 1.00 86.94 221 ASP A N 1
ATOM 1816 C CA . ASP A 1 221 ? 4.920 -4.572 -9.916 1.00 86.94 221 ASP A CA 1
ATOM 1817 C C . ASP A 1 221 ? 5.968 -5.077 -10.934 1.00 86.94 221 ASP A C 1
ATOM 1819 O O . ASP A 1 221 ? 6.268 -4.376 -11.908 1.00 86.94 221 ASP A O 1
ATOM 1823 N N . PRO A 1 222 ? 6.526 -6.291 -10.758 1.00 85.31 222 PRO A N 1
ATOM 1824 C CA . PRO A 1 222 ? 7.595 -6.792 -11.620 1.00 85.31 222 PRO A CA 1
ATOM 1825 C C . PRO A 1 222 ? 7.284 -6.770 -13.123 1.00 85.31 222 PRO A C 1
ATOM 1827 O O . PRO A 1 222 ? 8.181 -6.527 -13.928 1.00 85.31 222 PRO A O 1
ATOM 1830 N N . TYR A 1 223 ? 6.030 -6.990 -13.532 1.00 85.12 223 TYR A N 1
ATOM 1831 C CA . TYR A 1 223 ? 5.665 -6.963 -14.949 1.00 85.12 223 TYR A CA 1
ATOM 1832 C C . TYR A 1 223 ? 5.654 -5.538 -15.500 1.00 85.12 223 TYR A C 1
ATOM 1834 O O . TYR A 1 223 ? 6.148 -5.302 -16.604 1.00 85.12 223 TYR A O 1
ATOM 1842 N N . GLN A 1 224 ? 5.121 -4.587 -14.729 1.00 88.38 224 GLN A N 1
ATOM 1843 C CA . GLN A 1 224 ? 5.151 -3.166 -15.081 1.00 88.38 224 GLN A CA 1
ATOM 1844 C C . GLN A 1 224 ? 6.586 -2.626 -15.092 1.00 88.38 224 GLN A C 1
ATOM 1846 O O . GLN A 1 224 ? 6.937 -1.862 -15.985 1.00 88.38 224 GLN A O 1
ATOM 1851 N N . ALA A 1 225 ? 7.441 -3.070 -14.167 1.00 89.38 225 ALA A N 1
ATOM 1852 C CA . ALA A 1 225 ? 8.853 -2.697 -14.126 1.00 89.38 225 ALA A CA 1
ATOM 1853 C C . ALA A 1 225 ? 9.621 -3.206 -15.360 1.00 89.38 225 ALA A C 1
ATOM 1855 O O . ALA A 1 225 ? 10.335 -2.438 -16.007 1.00 89.38 225 ALA A O 1
ATOM 1856 N N . VAL A 1 226 ? 9.409 -4.469 -15.753 1.00 88.88 226 VAL A N 1
ATOM 1857 C CA . VAL A 1 226 ? 9.969 -5.040 -16.992 1.00 88.88 226 VAL A CA 1
ATOM 1858 C C . VAL A 1 226 ? 9.506 -4.252 -18.218 1.00 88.88 226 VAL A C 1
ATOM 1860 O O . VAL A 1 226 ? 10.324 -3.903 -19.073 1.00 88.88 226 VAL A O 1
ATOM 1863 N N . LEU A 1 227 ? 8.208 -3.943 -18.300 1.00 88.94 227 LEU A N 1
ATOM 1864 C CA . LEU A 1 227 ? 7.654 -3.149 -19.395 1.00 88.94 227 LEU A CA 1
ATOM 1865 C C . LEU A 1 227 ? 8.275 -1.746 -19.438 1.00 88.94 227 LEU A C 1
ATOM 1867 O O . LEU A 1 227 ? 8.674 -1.300 -20.513 1.00 88.94 227 LEU A O 1
ATOM 1871 N N . TYR A 1 228 ? 8.413 -1.093 -18.281 1.00 91.62 228 TYR A N 1
ATOM 1872 C CA . TYR A 1 228 ? 9.031 0.225 -18.140 1.00 91.62 228 TYR A CA 1
ATOM 1873 C C . TYR A 1 228 ? 10.469 0.238 -18.654 1.00 91.62 228 TYR A C 1
ATOM 1875 O O . TYR A 1 228 ? 10.813 1.046 -19.515 1.00 91.62 228 TYR A O 1
ATOM 1883 N N . VAL A 1 229 ? 11.307 -0.691 -18.182 1.00 91.44 229 VAL A N 1
ATOM 1884 C CA . VAL A 1 229 ? 12.711 -0.795 -18.608 1.00 91.44 229 VAL A CA 1
ATOM 1885 C C . VAL A 1 229 ? 12.801 -1.038 -20.110 1.00 91.44 229 VAL A C 1
ATOM 1887 O O . VAL A 1 229 ? 13.585 -0.384 -20.801 1.00 91.44 229 VAL A O 1
ATOM 1890 N N . PHE A 1 230 ? 11.969 -1.942 -20.634 1.00 90.62 230 PHE A N 1
ATOM 1891 C CA . PHE A 1 230 ? 11.935 -2.221 -22.062 1.00 90.62 230 PHE A CA 1
ATOM 1892 C C . PHE A 1 230 ? 11.566 -0.969 -22.866 1.00 90.62 230 PHE A C 1
ATOM 1894 O O . PHE A 1 230 ? 12.296 -0.599 -23.781 1.00 90.62 230 PHE A O 1
ATOM 1901 N N . GLN A 1 231 ? 10.471 -0.290 -22.518 1.00 92.19 231 GLN A N 1
ATOM 1902 C CA . GLN A 1 231 ? 9.989 0.891 -23.238 1.00 92.19 231 GLN A CA 1
ATOM 1903 C C . GLN A 1 231 ? 10.923 2.099 -23.111 1.00 92.19 231 GLN A C 1
ATOM 1905 O O . GLN A 1 231 ? 11.019 2.884 -24.051 1.00 92.19 231 GLN A O 1
ATOM 1910 N N . ALA A 1 232 ? 11.630 2.239 -21.991 1.00 91.88 232 ALA A N 1
ATOM 1911 C CA . ALA A 1 232 ? 12.565 3.336 -21.776 1.00 91.88 232 ALA A CA 1
ATOM 1912 C C . ALA A 1 232 ? 13.890 3.155 -22.535 1.00 91.88 232 ALA A C 1
ATOM 1914 O O . ALA A 1 232 ? 14.465 4.139 -22.995 1.00 91.88 232 ALA A O 1
ATOM 1915 N N . LEU A 1 233 ? 14.391 1.918 -22.656 1.00 91.25 233 LEU A N 1
ATOM 1916 C CA . LEU A 1 233 ? 15.766 1.666 -23.114 1.00 91.25 233 LEU A CA 1
ATOM 1917 C C . LEU A 1 233 ? 15.871 1.027 -24.503 1.00 91.25 233 LEU A C 1
ATOM 1919 O O . LEU A 1 233 ? 16.921 1.126 -25.138 1.00 91.25 233 LEU A O 1
ATOM 1923 N N . VAL A 1 234 ? 14.824 0.345 -24.979 1.00 90.31 234 VAL A N 1
ATOM 1924 C CA . VAL A 1 234 ? 14.880 -0.436 -26.227 1.00 90.31 234 VAL A CA 1
ATOM 1925 C C . VAL A 1 234 ? 14.467 0.355 -27.477 1.00 90.31 234 VAL A C 1
ATOM 1927 O O . VAL A 1 234 ? 15.172 0.264 -28.494 1.00 90.31 234 VAL A O 1
ATOM 1930 N N . PRO A 1 235 ? 13.354 1.114 -27.466 1.00 91.94 235 PRO A N 1
ATOM 1931 C CA . PRO A 1 235 ? 12.908 1.883 -28.622 1.00 91.94 235 PRO A CA 1
ATOM 1932 C C . PRO A 1 235 ? 13.929 2.924 -29.094 1.00 91.94 235 PRO A C 1
ATOM 1934 O O . PRO A 1 235 ? 14.666 3.513 -28.311 1.00 91.94 235 PRO A O 1
ATOM 1937 N N . GLY A 1 236 ? 13.969 3.170 -30.406 1.00 86.69 236 GLY A N 1
ATOM 1938 C CA . GLY A 1 236 ? 14.825 4.200 -31.012 1.00 86.69 236 GLY A CA 1
ATOM 1939 C C . GLY A 1 236 ? 16.311 3.835 -31.137 1.00 86.69 236 GLY A C 1
ATOM 1940 O O . GLY A 1 236 ? 17.031 4.481 -31.898 1.00 86.69 236 GLY A O 1
ATOM 1941 N N . VAL A 1 237 ? 16.774 2.772 -30.476 1.00 87.19 237 VAL A N 1
ATOM 1942 C CA . VAL A 1 237 ? 18.155 2.291 -30.590 1.00 87.19 237 VAL A CA 1
ATOM 1943 C C . VAL A 1 237 ? 18.315 1.389 -31.820 1.00 87.19 237 VAL A C 1
ATOM 1945 O O . VAL A 1 237 ? 17.563 0.435 -32.031 1.00 87.19 237 VAL A O 1
ATOM 1948 N N . ASN A 1 238 ? 19.334 1.652 -32.646 1.00 87.00 238 ASN A N 1
ATOM 1949 C CA . ASN A 1 238 ? 19.693 0.756 -33.745 1.00 87.00 238 ASN A CA 1
ATOM 1950 C C . ASN A 1 238 ? 20.566 -0.400 -33.240 1.00 87.00 238 ASN A C 1
ATOM 1952 O O . ASN A 1 238 ? 21.793 -0.349 -33.301 1.00 87.00 238 ASN A O 1
ATOM 1956 N N . TRP A 1 239 ? 19.911 -1.479 -32.818 1.00 87.88 239 TRP A N 1
ATOM 1957 C CA . TRP A 1 239 ? 20.550 -2.687 -32.287 1.00 87.88 239 TRP A CA 1
ATOM 1958 C C . TRP A 1 239 ? 21.435 -3.459 -33.283 1.00 87.88 239 TRP A C 1
ATOM 1960 O O . TRP A 1 239 ? 22.092 -4.421 -32.891 1.00 87.88 239 TRP A O 1
ATOM 1970 N N . LYS A 1 240 ? 21.452 -3.079 -34.570 1.00 85.06 240 LYS A N 1
ATOM 1971 C CA . LYS A 1 240 ? 22.230 -3.764 -35.618 1.00 85.06 240 LYS A CA 1
ATOM 1972 C C . LYS A 1 240 ? 23.615 -3.163 -35.839 1.00 85.06 240 LYS A C 1
ATOM 1974 O O . LYS A 1 240 ? 24.466 -3.831 -36.415 1.00 85.06 240 LYS A O 1
ATOM 1979 N N . THR A 1 241 ? 23.833 -1.907 -35.452 1.00 82.69 241 THR A N 1
ATOM 1980 C CA . THR A 1 241 ? 25.071 -1.185 -35.774 1.00 82.69 241 THR A CA 1
ATOM 1981 C C . THR A 1 241 ? 25.621 -0.479 -34.548 1.00 82.69 241 THR A C 1
ATOM 1983 O O . THR A 1 241 ? 24.955 0.402 -34.008 1.00 82.69 241 THR A O 1
ATOM 1986 N N . GLU A 1 242 ? 26.854 -0.805 -34.167 1.00 77.75 242 GLU A N 1
ATOM 1987 C CA . GLU A 1 242 ? 27.612 -0.038 -33.178 1.00 77.75 242 GLU A CA 1
ATOM 1988 C C . GLU A 1 242 ? 27.992 1.316 -33.791 1.00 77.75 242 GLU A C 1
ATOM 1990 O O . GLU A 1 242 ? 28.662 1.375 -34.822 1.00 77.75 242 GLU A O 1
ATOM 1995 N N . LYS A 1 243 ? 27.498 2.404 -33.198 1.00 75.75 243 LYS A N 1
ATOM 1996 C CA . LYS A 1 243 ? 27.721 3.776 -33.686 1.00 75.75 243 LYS A CA 1
ATOM 1997 C C . LYS A 1 243 ? 28.241 4.716 -32.604 1.00 75.75 243 LYS A C 1
ATOM 1999 O O . LYS A 1 243 ? 28.321 5.915 -32.857 1.00 75.75 243 LYS A O 1
ATOM 2004 N N . CYS A 1 244 ? 28.559 4.214 -31.409 1.00 81.44 244 CYS A N 1
ATOM 2005 C CA . CYS A 1 244 ? 29.038 5.063 -30.326 1.00 81.44 244 CYS A CA 1
ATOM 2006 C C . CYS A 1 244 ? 30.418 5.646 -30.681 1.00 81.44 244 CYS A C 1
ATOM 2008 O O . CYS A 1 244 ? 31.370 4.883 -30.836 1.00 81.44 244 CYS A O 1
ATOM 2010 N N . PRO A 1 245 ? 30.559 6.979 -30.804 1.00 81.31 245 PRO A N 1
ATOM 2011 C CA . PRO A 1 245 ? 31.841 7.594 -31.141 1.00 81.31 245 PRO A CA 1
ATOM 2012 C C . PRO A 1 245 ? 32.783 7.704 -29.932 1.00 81.31 245 PRO A C 1
ATOM 2014 O O . PRO A 1 245 ? 33.944 8.058 -30.104 1.00 81.31 245 PRO A O 1
ATOM 2017 N N . LEU A 1 246 ? 32.284 7.444 -28.716 1.00 85.50 246 LEU A N 1
ATOM 2018 C CA . LEU A 1 246 ? 33.011 7.651 -27.459 1.00 85.50 246 LEU A CA 1
ATOM 2019 C C . LEU A 1 246 ? 33.555 6.355 -26.849 1.00 85.50 246 LEU A C 1
ATOM 2021 O O . LEU A 1 246 ? 34.597 6.382 -26.201 1.00 85.50 246 LEU A O 1
ATOM 2025 N N . HIS A 1 247 ? 32.860 5.230 -27.031 1.00 83.25 247 HIS A N 1
ATOM 2026 C CA . HIS A 1 247 ? 33.177 3.976 -26.349 1.00 83.25 247 HIS A CA 1
ATOM 2027 C C . HIS A 1 247 ? 33.089 2.785 -27.305 1.00 83.25 247 HIS A C 1
ATOM 2029 O O . HIS A 1 247 ? 32.102 2.626 -28.025 1.00 83.25 247 HIS A O 1
ATOM 2035 N N . GLU A 1 248 ? 34.090 1.906 -27.256 1.00 83.62 248 GLU A N 1
ATOM 2036 C CA . GLU A 1 248 ? 34.051 0.610 -27.934 1.00 83.62 248 GLU A CA 1
ATOM 2037 C C . GLU A 1 248 ? 33.019 -0.317 -27.263 1.00 83.62 248 GLU A C 1
ATOM 2039 O O . GLU A 1 248 ? 32.861 -0.294 -26.043 1.00 83.62 248 GLU A O 1
ATOM 2044 N N . ASN A 1 249 ? 32.319 -1.153 -28.041 1.00 84.94 249 ASN A N 1
ATOM 2045 C CA . ASN A 1 249 ? 31.331 -2.129 -27.547 1.00 84.94 249 ASN A CA 1
ATOM 2046 C C . ASN A 1 249 ? 30.167 -1.533 -26.724 1.00 84.94 249 ASN A C 1
ATOM 2048 O O . ASN A 1 249 ? 29.518 -2.254 -25.960 1.00 84.94 249 ASN A O 1
ATOM 2052 N N . CYS A 1 250 ? 29.887 -0.237 -26.865 1.00 87.81 250 CYS A N 1
ATOM 2053 C CA . CYS A 1 250 ? 28.878 0.473 -26.083 1.00 87.81 250 CYS A CA 1
ATOM 2054 C C . CYS A 1 250 ? 27.490 -0.180 -26.170 1.00 87.81 250 CYS A C 1
ATOM 2056 O O . CYS A 1 250 ? 26.857 -0.431 -25.145 1.00 87.81 250 CYS A O 1
ATOM 2058 N N . LEU A 1 251 ? 27.046 -0.537 -27.377 1.00 89.00 251 LEU A N 1
ATOM 2059 C CA . LEU A 1 251 ? 25.750 -1.170 -27.611 1.00 89.00 251 LEU A CA 1
ATOM 2060 C C . LEU A 1 251 ? 25.683 -2.581 -27.011 1.00 89.00 251 LEU A C 1
ATOM 2062 O O . LEU A 1 251 ? 24.648 -2.992 -26.482 1.00 89.00 251 LEU A O 1
ATOM 2066 N N . LYS A 1 252 ? 26.794 -3.325 -27.067 1.00 88.06 252 LYS A N 1
ATOM 2067 C CA . LYS A 1 252 ? 26.902 -4.654 -26.448 1.00 88.06 252 LYS A CA 1
ATOM 2068 C C . LYS A 1 252 ? 26.799 -4.558 -24.925 1.00 88.06 252 LYS A C 1
ATOM 2070 O O . LYS A 1 252 ? 26.074 -5.350 -24.329 1.00 88.06 252 LYS A O 1
ATOM 2075 N N . MET A 1 253 ? 27.486 -3.593 -24.316 1.00 89.56 253 MET A N 1
ATOM 2076 C CA . MET A 1 253 ? 27.438 -3.366 -22.869 1.00 89.56 253 MET A CA 1
ATOM 2077 C C . MET A 1 253 ? 26.054 -2.907 -22.413 1.00 89.56 253 MET A C 1
ATOM 2079 O O . MET A 1 253 ? 25.524 -3.464 -21.457 1.00 89.56 253 MET A O 1
ATOM 2083 N N . LEU A 1 254 ? 25.425 -1.981 -23.145 1.00 89.69 254 LEU A N 1
ATOM 2084 C CA . LEU A 1 254 ? 24.054 -1.549 -22.869 1.00 89.69 254 LEU A CA 1
ATOM 2085 C C . LEU A 1 254 ? 23.081 -2.734 -22.899 1.00 89.69 254 LEU A C 1
ATOM 2087 O O . LEU A 1 254 ? 22.256 -2.884 -22.005 1.00 89.69 254 LEU A O 1
ATOM 2091 N N . LYS A 1 255 ? 23.204 -3.615 -23.900 1.00 91.38 255 LYS A N 1
ATOM 2092 C CA . LYS A 1 255 ? 22.381 -4.826 -23.988 1.00 91.38 255 LYS A CA 1
ATOM 2093 C C . LYS A 1 255 ? 22.548 -5.717 -22.753 1.00 91.38 255 LYS A C 1
ATOM 2095 O O . LYS A 1 255 ? 21.546 -6.188 -22.230 1.00 91.38 255 LYS A O 1
ATOM 2100 N N . ILE A 1 256 ? 23.783 -5.946 -22.300 1.00 91.94 256 ILE A N 1
ATOM 2101 C CA . ILE A 1 256 ? 24.063 -6.747 -21.096 1.00 91.94 256 ILE A CA 1
ATOM 2102 C C . ILE A 1 256 ? 23.394 -6.116 -19.872 1.00 91.94 256 ILE A C 1
ATOM 2104 O O . ILE A 1 256 ? 22.638 -6.802 -19.194 1.00 91.94 256 ILE A O 1
ATOM 2108 N N . GLN A 1 257 ? 23.575 -4.811 -19.663 1.00 91.62 257 GLN A N 1
ATOM 2109 C CA . GLN A 1 257 ? 22.983 -4.090 -18.531 1.00 91.62 257 GLN A CA 1
ATOM 2110 C C . GLN A 1 257 ? 21.451 -4.137 -18.538 1.00 91.62 257 GLN A C 1
ATOM 2112 O O . GLN A 1 257 ? 20.840 -4.363 -17.499 1.00 91.62 257 GLN A O 1
ATOM 2117 N N . ILE A 1 258 ? 20.813 -3.986 -19.706 1.00 92.00 258 ILE A N 1
ATOM 2118 C CA . ILE A 1 258 ? 19.354 -4.131 -19.828 1.00 92.00 258 ILE A CA 1
ATOM 2119 C C . ILE A 1 258 ? 18.924 -5.531 -19.379 1.00 92.00 258 ILE A C 1
ATOM 2121 O O . ILE A 1 258 ? 17.988 -5.659 -18.597 1.00 92.00 258 ILE A O 1
ATOM 2125 N N . PHE A 1 259 ? 19.600 -6.585 -19.845 1.00 90.50 259 PHE A N 1
ATOM 2126 C CA . PHE A 1 259 ? 19.260 -7.950 -19.438 1.00 90.50 259 PHE A CA 1
ATOM 2127 C C . PHE A 1 259 ? 19.511 -8.211 -17.954 1.00 90.50 259 PHE A C 1
ATOM 2129 O O . PHE A 1 259 ? 18.716 -8.922 -17.350 1.00 90.50 259 PHE A O 1
ATOM 2136 N N . GLU A 1 260 ? 20.566 -7.648 -17.366 1.00 90.06 260 GLU A N 1
ATOM 2137 C CA . GLU A 1 260 ? 20.839 -7.757 -15.928 1.00 90.06 260 GLU A CA 1
ATOM 2138 C C . GLU A 1 260 ? 19.709 -7.136 -15.101 1.00 90.06 260 GLU A C 1
ATOM 2140 O O . GLU A 1 260 ? 19.171 -7.804 -14.221 1.00 90.06 260 GLU A O 1
ATOM 2145 N N . VAL A 1 261 ? 19.269 -5.923 -15.452 1.00 88.12 261 VAL A N 1
ATOM 2146 C CA . VAL A 1 261 ? 18.146 -5.247 -14.780 1.00 88.12 261 VAL A CA 1
ATOM 2147 C C . VAL A 1 261 ? 16.842 -6.033 -14.945 1.00 88.12 261 VAL A C 1
ATOM 2149 O O . VAL A 1 261 ? 16.109 -6.241 -13.981 1.00 88.12 261 VAL A O 1
ATOM 2152 N N . LEU A 1 262 ? 16.543 -6.512 -16.158 1.00 88.12 262 LEU A N 1
ATOM 2153 C CA . LEU A 1 262 ? 15.342 -7.319 -16.403 1.00 88.12 262 LEU A CA 1
ATOM 2154 C C . LEU A 1 262 ? 15.369 -8.634 -15.614 1.00 88.12 262 LEU A C 1
ATOM 2156 O O . LEU A 1 262 ? 14.342 -9.055 -15.084 1.00 88.12 262 LEU A O 1
ATOM 2160 N N . LYS A 1 263 ? 16.540 -9.270 -15.522 1.00 85.75 263 LYS A N 1
ATOM 2161 C CA . LYS A 1 263 ? 16.744 -10.509 -14.776 1.00 85.75 263 LYS A CA 1
ATOM 2162 C C . LYS A 1 263 ? 16.497 -10.288 -13.284 1.00 85.75 263 LYS A C 1
ATOM 2164 O O . LYS A 1 263 ? 15.674 -11.003 -12.718 1.00 85.75 263 LYS A O 1
ATOM 2169 N N . GLU A 1 264 ? 17.095 -9.247 -12.701 1.00 83.31 264 GLU A N 1
ATOM 2170 C CA . GLU A 1 264 ? 16.884 -8.850 -11.302 1.00 83.31 264 GLU A CA 1
ATOM 2171 C C . GLU A 1 264 ? 15.391 -8.700 -10.973 1.00 83.31 264 GLU A C 1
ATOM 2173 O O . GLU A 1 264 ? 14.923 -9.243 -9.980 1.00 83.31 264 GLU A O 1
ATOM 2178 N N . MET A 1 265 ? 14.605 -8.063 -11.847 1.00 79.19 265 MET A N 1
ATOM 2179 C CA . MET A 1 265 ? 13.161 -7.874 -11.636 1.00 79.19 265 MET A CA 1
ATOM 2180 C C . MET A 1 265 ? 12.349 -9.177 -11.700 1.00 79.19 265 MET A C 1
ATOM 2182 O O . MET A 1 265 ? 11.288 -9.279 -11.083 1.00 79.19 265 MET A O 1
ATOM 2186 N N . THR A 1 266 ? 12.815 -10.176 -12.453 1.00 74.44 266 THR A N 1
ATOM 2187 C CA . THR A 1 266 ? 12.091 -11.445 -12.660 1.00 74.44 266 THR A CA 1
ATOM 2188 C C . THR A 1 266 ? 12.490 -12.561 -11.692 1.00 74.44 266 THR A C 1
ATOM 2190 O O . THR A 1 266 ? 11.664 -13.429 -11.409 1.00 74.44 266 THR A O 1
ATOM 2193 N N . GLU A 1 267 ? 13.712 -12.530 -11.153 1.00 66.44 267 GLU A N 1
ATOM 2194 C CA . GLU A 1 267 ? 14.264 -13.578 -10.277 1.00 66.44 267 GLU A CA 1
ATOM 2195 C C . GLU A 1 267 ? 13.847 -13.458 -8.805 1.00 66.44 267 GLU A C 1
ATOM 2197 O O . GLU A 1 267 ? 13.962 -14.426 -8.058 1.00 66.44 267 GLU A O 1
ATOM 2202 N N . VAL A 1 268 ? 13.246 -12.337 -8.389 1.00 56.53 268 VAL A N 1
ATOM 2203 C CA . VAL A 1 268 ? 12.697 -12.136 -7.023 1.00 56.53 268 VAL A CA 1
ATOM 2204 C C . VAL A 1 268 ? 11.548 -13.117 -6.693 1.00 56.53 268 VAL A C 1
ATOM 2206 O O . VAL A 1 268 ? 11.020 -13.133 -5.586 1.00 56.53 268 VAL A O 1
ATOM 2209 N N . ARG A 1 269 ? 11.157 -13.981 -7.637 1.00 47.53 269 ARG A N 1
ATOM 2210 C CA . ARG A 1 269 ? 10.067 -14.954 -7.495 1.00 47.53 269 ARG A CA 1
ATOM 2211 C C . ARG A 1 269 ? 10.441 -16.296 -6.876 1.00 47.53 269 ARG A C 1
ATOM 2213 O O . ARG A 1 269 ? 9.526 -17.027 -6.517 1.00 47.53 269 ARG A O 1
ATOM 2220 N N . GLU A 1 270 ? 11.720 -16.627 -6.721 1.00 35.12 270 GLU A N 1
ATOM 2221 C CA . GLU A 1 270 ? 12.135 -17.930 -6.179 1.00 35.12 270 GLU A CA 1
ATOM 2222 C C . GLU A 1 270 ? 12.717 -17.819 -4.764 1.00 35.12 270 GLU A C 1
ATOM 2224 O O . GLU A 1 270 ? 13.842 -18.235 -4.492 1.00 35.12 270 GLU A O 1
ATOM 2229 N N . VAL A 1 271 ? 11.942 -17.288 -3.815 1.00 36.19 271 VAL A N 1
ATOM 2230 C CA . VAL A 1 271 ? 12.154 -17.675 -2.413 1.00 36.19 271 VAL A CA 1
ATOM 2231 C C . VAL A 1 271 ? 11.335 -18.942 -2.205 1.00 36.19 271 VAL A C 1
ATOM 2233 O O . VAL A 1 271 ? 10.122 -18.882 -2.030 1.00 36.19 271 VAL A O 1
ATOM 2236 N N . ASN A 1 272 ? 12.007 -20.086 -2.349 1.00 27.69 272 ASN A N 1
ATOM 2237 C CA . ASN A 1 272 ? 11.440 -21.418 -2.155 1.00 27.69 272 ASN A CA 1
ATOM 2238 C C . ASN A 1 272 ? 10.609 -21.469 -0.863 1.00 27.69 272 ASN A C 1
ATOM 2240 O O . ASN A 1 272 ? 11.116 -21.115 0.207 1.00 27.69 272 ASN A O 1
ATOM 2244 N N . GLY A 1 273 ? 9.347 -21.886 -1.006 1.00 32.53 273 GLY A N 1
ATOM 2245 C CA . GLY A 1 273 ? 8.469 -22.237 0.111 1.00 32.53 273 GLY A CA 1
ATOM 2246 C C . GLY A 1 273 ? 8.954 -23.449 0.895 1.00 32.53 273 GLY A C 1
ATOM 2247 O O . GLY A 1 273 ? 9.826 -24.193 0.387 1.00 32.53 273 GLY A O 1
#

Secondary structure (DSSP, 8-state):
--TT---EEE-GGGSEEEE-GGGTTTSEEEE-TTS-EEEETTTTTHHHHTT-TT----EEEHHHHHHHHHHHTT-SSHHHHHHHHHHHTT-HHHHHHHH-TTSPEEEEEBPPPGGGTTSPPEEEHHHHHHHHHHHHHHTT----TT-HHHHHHHHHT--SSTT---EEEHHHHHHHHHHTT--GGGEEEEE-HHHHHHHHHHHHH-S--EEE-TTS-EEE-HHHHHHHHHHHHSTT--TT----SS-TTHHHHHHHHHHHHHHHHHHTT----

Sequence (273 aa):
MYYDSKSRVIKCSDMWIVCDEDHIMTSWTADCPNGLSFMPNFYGYWNDLRSDSSLRYFIIDKSDYQKMEKFWKTCDSHEQRTHFTKKLMSNVTVFMHTMRYESQIYVRSIPAAPACTNLENRIFTEEVLEIIPIVLRQQGTPISDNHELLQKFRGFWKIGVDHLYNSITLTEFEQVLDLFGINKQLITIVEDPGHDSGRTEMREHGGYNKILSPDCTVILDPYQAVLYVFQALVPGVNWKTEKCPLHENCLKMLKIQIFEVLKEMTEVREVNG

Foldseek 3Di:
DQLVFAAAEAELVQWDKDADPVCLQQAIKTAGPVGKIKHWLCHPNCVLAVVPLLAFTDIDIPVLVVLLVVVLVVDPDPVSNSVVSNQCRSDVVSVCVVSHLQDFAEFEWEDDDPVCNVAATKGFLVNLLRVLQSQCVVVVNHDDCVPPVSVVSVVLLDDPDPQDTDIDGPVVSSVSCVVSPGNNHSYHYYHRSSQVVLVVCCVPPNDARWHQDRSRDIDHQLVRQLVVLCVVQPPPDPLPDDDDPPDPCPSVVSVVVSVVSNCVSVVVPPPPD

Radius of gyration: 21.15 Å; chains: 1; bounding box: 57×49×61 Å

Organism: Caenorhabditis briggsae (NCBI:txid6238)